Protein AF-U3B202-F1 (afdb_monomer_lite)

Sequence (187 aa):
MQSNALLENLKEETKQPVNWIASVVTILNFIVSLGVSVKYDSIPTGGIPVGSVAVGFIVACLLEALLATAFGYLIVYSSSKGKGLPYLLAIVIMLISAWTSLFNAQWLVLGQAPATTGDAFALFVLAALFAGFACYLIGDHVEKFQLKLSSVNDFIKSLNSGGGLYFWQVLSFGVMFGLIIGQLNIA

Radius of gyration: 17.39 Å; chains: 1; bounding box: 51×28×54 Å

Foldseek 3Di:
DLVVVLVVLLVVCVVDVLLVVLQVLLVVLLVVLVVQCVVVVAQFFFADCDVDLVSLVVVLVVNLLSLLQNLLSQLLVLPLVDDDPSNVVSLVSLLSSLSSSLSSCARRNVRGQDQAPVSLVSSVVSLVVSLVSSLVSNVVNCVSSVPPQDDDDDPVVCCGDSNVSSVSNNVSNVVSSCVSVVRYPHD

pLDDT: mean 76.93, std 15.02, range [35.56, 95.38]

Structure (mmCIF, N/CA/C/O backbone):
data_AF-U3B202-F1
#
_entry.id   AF-U3B202-F1
#
loop_
_atom_site.group_PDB
_atom_site.id
_atom_site.type_symbol
_atom_site.label_atom_id
_atom_site.label_alt_id
_atom_site.label_comp_id
_atom_site.label_asym_id
_atom_site.label_entity_id
_atom_site.label_seq_id
_atom_site.pdbx_PDB_ins_code
_atom_site.Cartn_x
_atom_site.Cartn_y
_atom_site.Cartn_z
_atom_site.occupancy
_atom_site.B_iso_or_equiv
_atom_site.auth_seq_id
_atom_site.auth_comp_id
_atom_site.auth_asym_id
_atom_site.auth_atom_id
_atom_site.pdbx_PDB_model_num
ATOM 1 N N . MET A 1 1 ? -20.498 2.096 26.707 1.00 44.78 1 MET A N 1
ATOM 2 C CA . MET A 1 1 ? -19.674 0.892 26.969 1.00 44.78 1 MET A CA 1
ATOM 3 C C . MET A 1 1 ? -18.782 0.518 25.787 1.00 44.78 1 MET A C 1
ATOM 5 O O . MET A 1 1 ? -17.580 0.630 25.956 1.00 44.78 1 MET A O 1
ATOM 9 N N . GLN A 1 2 ? -19.310 0.167 24.604 1.00 50.78 2 GLN A N 1
ATOM 10 C CA . GLN A 1 2 ? -18.519 -0.373 23.471 1.00 50.78 2 GLN A CA 1
ATOM 11 C C . GLN A 1 2 ? -17.263 0.443 23.061 1.00 50.78 2 GLN A C 1
ATOM 13 O O . GLN A 1 2 ? -16.266 -0.146 22.660 1.00 50.78 2 GLN A O 1
ATOM 18 N N . SER A 1 3 ? -17.270 1.773 23.232 1.00 56.47 3 SER A N 1
ATOM 19 C CA . SER A 1 3 ? -16.107 2.647 22.968 1.00 56.47 3 SER A CA 1
ATOM 20 C C . SER A 1 3 ? -14.860 2.323 23.814 1.00 56.47 3 SER A C 1
ATOM 22 O O . SER A 1 3 ? -13.741 2.445 23.322 1.00 56.47 3 SER A O 1
ATOM 24 N N . ASN A 1 4 ? -15.027 1.890 25.071 1.00 60.91 4 ASN A N 1
ATOM 25 C CA . ASN A 1 4 ? -13.890 1.651 25.968 1.00 60.91 4 ASN A CA 1
ATOM 26 C C . ASN A 1 4 ? -13.136 0.376 25.576 1.00 60.91 4 ASN A C 1
ATOM 28 O O . ASN A 1 4 ? -11.932 0.446 25.366 1.00 60.91 4 ASN A O 1
ATOM 32 N N . ALA A 1 5 ? -13.858 -0.728 25.357 1.00 63.62 5 ALA A N 1
ATOM 33 C CA . ALA A 1 5 ? -13.273 -1.990 24.901 1.00 63.62 5 ALA A CA 1
ATOM 34 C C . ALA A 1 5 ? -12.541 -1.833 23.554 1.00 63.62 5 ALA A C 1
ATOM 36 O O . ALA A 1 5 ? -11.453 -2.369 23.373 1.00 63.62 5 ALA A O 1
ATOM 37 N N . LEU A 1 6 ? -13.085 -1.025 22.632 1.00 61.81 6 LEU A N 1
ATOM 38 C CA . LEU A 1 6 ? -12.384 -0.671 21.396 1.00 61.81 6 LEU A CA 1
ATOM 39 C C . LEU A 1 6 ? -11.051 0.042 21.700 1.00 61.81 6 LEU A C 1
ATOM 41 O O . LEU A 1 6 ? -10.008 -0.367 21.200 1.00 61.81 6 LEU A O 1
ATOM 45 N N . LEU A 1 7 ? -11.067 1.086 22.537 1.00 63.62 7 LEU A N 1
ATOM 46 C CA . LEU A 1 7 ? -9.866 1.839 22.927 1.00 63.62 7 LEU A CA 1
ATOM 47 C C . LEU A 1 7 ? -8.851 1.012 23.733 1.00 63.62 7 LEU A C 1
ATOM 49 O O . LEU A 1 7 ? -7.666 1.341 23.719 1.00 63.62 7 LEU A O 1
ATOM 53 N N . GLU A 1 8 ? -9.288 -0.033 24.428 1.00 69.06 8 GLU A N 1
ATOM 54 C CA . GLU A 1 8 ? -8.429 -0.972 25.152 1.00 69.06 8 GLU A CA 1
ATOM 55 C C . GLU A 1 8 ? -7.769 -1.960 24.183 1.00 69.06 8 GLU A C 1
ATOM 57 O O . GLU A 1 8 ? -6.540 -2.001 24.141 1.00 69.06 8 GLU A O 1
ATOM 62 N N . ASN A 1 9 ? -8.531 -2.618 23.302 1.00 69.00 9 ASN A N 1
ATOM 63 C CA . ASN A 1 9 ? -7.985 -3.489 22.251 1.00 69.00 9 ASN A CA 1
ATOM 64 C C . ASN A 1 9 ? -6.973 -2.745 21.359 1.00 69.00 9 ASN A C 1
ATOM 66 O O . ASN A 1 9 ? -5.885 -3.249 21.092 1.00 69.00 9 ASN A O 1
ATOM 70 N N . LEU A 1 10 ? -7.294 -1.512 20.947 1.00 65.62 10 LEU A N 1
ATOM 71 C CA . LEU A 1 10 ? -6.390 -0.641 20.183 1.00 65.62 10 LEU A CA 1
ATOM 72 C C . LEU A 1 10 ? -5.078 -0.370 20.945 1.00 65.62 10 LEU A C 1
ATOM 74 O O . LEU A 1 10 ? -3.993 -0.483 20.376 1.00 65.62 10 LEU A O 1
ATOM 78 N N . LYS A 1 11 ? -5.153 -0.070 22.251 1.00 67.56 11 LYS A N 1
ATOM 79 C CA . LYS A 1 11 ? -3.958 0.110 23.094 1.00 67.56 11 LYS A CA 1
ATOM 80 C C . LYS A 1 11 ? -3.120 -1.161 23.189 1.00 67.56 11 LYS A C 1
ATOM 82 O O . LYS A 1 11 ? -1.902 -1.048 23.273 1.00 67.56 11 LYS A O 1
ATOM 87 N N . GLU A 1 12 ? -3.727 -2.342 23.204 1.00 72.81 12 GLU A N 1
ATOM 88 C CA . GLU A 1 12 ? -2.997 -3.611 23.315 1.00 72.81 12 GLU A CA 1
ATOM 89 C C . GLU A 1 12 ? -2.317 -3.997 21.997 1.00 72.81 12 GLU A C 1
ATOM 91 O O . GLU A 1 12 ? -1.147 -4.377 22.005 1.00 72.81 12 GLU A O 1
ATOM 96 N N . GLU A 1 13 ? -2.974 -3.776 20.858 1.00 67.69 13 GLU A N 1
ATOM 97 C CA . GLU A 1 13 ? -2.354 -3.905 19.534 1.00 67.69 13 GLU A CA 1
ATOM 98 C C . GLU A 1 13 ? -1.150 -2.962 19.379 1.00 67.69 13 GLU A C 1
ATOM 100 O O . GLU A 1 13 ? -0.095 -3.392 18.913 1.00 67.69 13 GLU A O 1
ATOM 105 N N . THR A 1 14 ? -1.231 -1.718 19.870 1.00 66.94 14 THR A N 1
ATOM 106 C CA . THR A 1 14 ? -0.075 -0.793 19.892 1.00 66.94 14 THR A CA 1
ATOM 107 C C . THR A 1 14 ? 1.029 -1.156 20.896 1.00 66.94 14 THR A C 1
ATOM 109 O O . THR A 1 14 ? 2.023 -0.439 20.977 1.00 66.94 14 THR A O 1
ATOM 112 N N . LYS A 1 15 ? 0.917 -2.251 21.661 1.00 72.75 15 LYS A N 1
ATOM 113 C CA . LYS A 1 15 ? 2.033 -2.795 22.467 1.00 72.75 15 LYS A CA 1
ATOM 114 C C . LYS A 1 15 ? 2.798 -3.906 21.741 1.00 72.75 15 LYS A C 1
ATOM 116 O O . LYS A 1 15 ? 3.885 -4.268 22.183 1.00 72.75 15 LYS A O 1
ATOM 121 N N . GLN A 1 16 ? 2.259 -4.471 20.659 1.00 76.75 16 GLN A N 1
ATOM 122 C CA . GLN A 1 16 ? 2.879 -5.612 19.982 1.00 76.75 16 GLN A CA 1
ATOM 123 C C . GLN A 1 16 ? 4.121 -5.163 19.186 1.00 76.75 16 GLN A C 1
ATOM 125 O O . GLN A 1 16 ? 4.012 -4.248 18.365 1.00 76.75 16 GLN A O 1
ATOM 130 N N . PRO A 1 17 ? 5.300 -5.800 19.363 1.00 79.94 17 PRO A N 1
ATOM 131 C CA . PRO A 1 17 ? 6.527 -5.387 18.675 1.00 79.94 17 PRO A CA 1
ATOM 132 C C . PRO A 1 17 ? 6.419 -5.403 17.145 1.00 79.94 17 PRO A C 1
ATOM 134 O O . PRO A 1 17 ? 6.978 -4.533 16.483 1.00 79.94 17 PRO A O 1
ATOM 137 N N . VAL A 1 18 ? 5.659 -6.350 16.581 1.00 78.12 18 VAL A N 1
ATOM 138 C CA . VAL A 1 18 ? 5.427 -6.438 15.130 1.00 78.12 18 VAL A CA 1
ATOM 139 C C . VAL A 1 18 ? 4.675 -5.216 14.591 1.00 78.12 18 VAL A C 1
ATOM 141 O O . VAL A 1 18 ? 5.068 -4.675 13.561 1.00 78.12 18 VAL A O 1
ATOM 144 N N . ASN A 1 19 ? 3.682 -4.705 15.326 1.00 78.94 19 ASN A N 1
ATOM 145 C CA . ASN A 1 19 ? 2.909 -3.525 14.931 1.00 78.94 19 ASN A CA 1
ATOM 146 C C . ASN A 1 19 ? 3.756 -2.241 15.010 1.00 78.94 19 ASN A C 1
ATOM 148 O O . ASN A 1 19 ? 3.622 -1.360 14.157 1.00 78.94 19 ASN A O 1
ATOM 152 N N . TRP A 1 20 ? 4.688 -2.154 15.968 1.00 79.25 20 TRP A N 1
ATOM 153 C CA . TRP A 1 20 ? 5.699 -1.087 16.008 1.00 79.25 20 TRP A CA 1
ATOM 154 C C . TRP A 1 20 ? 6.641 -1.134 14.805 1.00 79.25 20 TRP A C 1
ATOM 156 O O . TRP A 1 20 ? 6.834 -0.114 14.146 1.00 79.25 20 TRP A O 1
ATOM 166 N N . ILE A 1 21 ? 7.194 -2.308 14.487 1.00 84.25 21 ILE A N 1
ATOM 167 C CA . ILE A 1 21 ? 8.086 -2.494 13.333 1.00 84.25 21 ILE A CA 1
ATOM 168 C C . ILE A 1 21 ? 7.347 -2.154 12.031 1.00 84.25 21 ILE A C 1
ATOM 170 O O . ILE A 1 21 ? 7.859 -1.370 11.235 1.00 84.25 21 ILE A O 1
ATOM 174 N N . ALA A 1 22 ? 6.123 -2.657 11.846 1.00 84.00 22 ALA A N 1
ATOM 175 C CA . ALA A 1 22 ? 5.284 -2.347 10.691 1.00 84.00 22 ALA A CA 1
ATOM 176 C C . ALA A 1 22 ? 5.008 -0.843 10.555 1.00 84.00 22 ALA A C 1
ATOM 178 O O . ALA A 1 22 ? 5.137 -0.298 9.460 1.00 84.00 22 ALA A O 1
ATOM 179 N N . SER A 1 23 ? 4.706 -0.157 11.662 1.00 82.69 23 SER A N 1
ATOM 180 C CA . SER A 1 23 ? 4.469 1.292 11.675 1.00 82.69 23 SER A CA 1
ATOM 181 C C . SER A 1 23 ? 5.725 2.089 11.311 1.00 82.69 23 SER A C 1
ATOM 183 O O . SER A 1 23 ? 5.663 2.978 10.465 1.00 82.69 23 SER A O 1
ATOM 185 N N . VAL A 1 24 ? 6.880 1.760 11.900 1.00 86.06 24 VAL A N 1
ATOM 186 C CA . VAL A 1 24 ? 8.155 2.450 11.627 1.00 86.06 24 VAL A CA 1
ATOM 187 C C . VAL A 1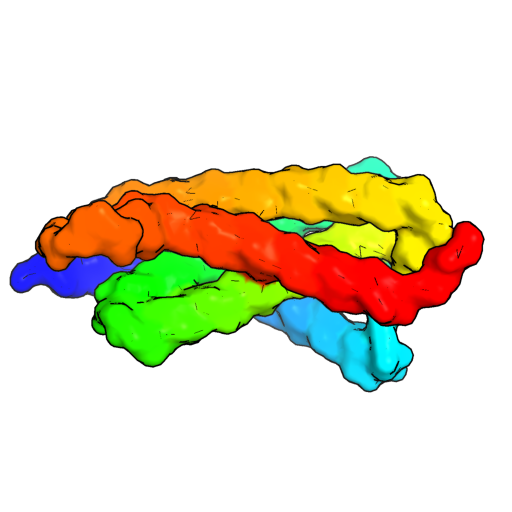 24 ? 8.606 2.226 10.183 1.00 86.06 24 VAL A C 1
ATOM 189 O O . VAL A 1 24 ? 8.943 3.190 9.498 1.00 86.06 24 VAL A O 1
ATOM 192 N N . VAL A 1 25 ? 8.559 0.985 9.687 1.00 87.94 25 VAL A N 1
ATOM 193 C CA . VAL A 1 25 ? 8.916 0.663 8.294 1.00 87.94 25 VAL A CA 1
ATOM 194 C C . VAL A 1 25 ? 7.953 1.332 7.309 1.00 87.94 25 VAL A C 1
ATOM 196 O O . VAL A 1 25 ? 8.407 1.889 6.314 1.00 87.94 25 VAL A O 1
ATOM 199 N N . THR A 1 26 ? 6.651 1.366 7.608 1.00 86.62 26 THR A N 1
ATOM 200 C CA . THR A 1 26 ? 5.640 2.080 6.805 1.00 86.62 26 THR A CA 1
ATOM 201 C C . THR A 1 26 ? 5.927 3.575 6.712 1.00 86.62 26 THR A C 1
ATOM 203 O O . THR A 1 26 ? 5.941 4.126 5.613 1.00 86.62 26 THR A O 1
ATOM 206 N N . ILE A 1 27 ? 6.200 4.236 7.842 1.00 86.62 27 ILE A N 1
ATOM 207 C CA . ILE A 1 27 ? 6.496 5.676 7.879 1.00 86.62 27 ILE A CA 1
ATOM 208 C C . ILE A 1 27 ? 7.778 5.984 7.096 1.00 86.62 27 ILE A C 1
ATOM 210 O O . ILE A 1 27 ? 7.789 6.913 6.290 1.00 86.62 27 ILE A O 1
ATOM 214 N N . LEU A 1 28 ? 8.838 5.192 7.281 1.00 86.75 28 LEU A N 1
ATOM 215 C CA . LEU A 1 28 ? 10.090 5.359 6.538 1.00 86.75 28 LEU A CA 1
ATOM 216 C C . LEU A 1 28 ? 9.897 5.132 5.032 1.00 86.75 28 LEU A C 1
ATOM 218 O O . LEU A 1 28 ? 10.386 5.934 4.239 1.00 86.75 28 LEU A O 1
ATOM 222 N N . ASN A 1 29 ? 9.150 4.099 4.631 1.00 87.44 29 ASN A N 1
ATOM 223 C CA . ASN A 1 29 ? 8.863 3.825 3.223 1.00 87.44 29 ASN A CA 1
ATOM 224 C C . ASN A 1 29 ? 8.041 4.958 2.584 1.00 87.44 29 ASN A C 1
ATOM 226 O O . ASN A 1 29 ? 8.400 5.469 1.526 1.00 87.44 29 ASN A O 1
ATOM 230 N N . PHE A 1 30 ? 7.001 5.445 3.267 1.00 85.50 30 PHE A N 1
ATOM 231 C CA . PHE A 1 30 ? 6.214 6.579 2.784 1.00 85.50 30 PHE A CA 1
ATOM 232 C C . PHE A 1 30 ? 7.067 7.850 2.621 1.00 85.50 30 PHE A C 1
ATOM 234 O O . PHE A 1 30 ? 7.002 8.488 1.569 1.00 85.50 30 PHE A O 1
ATOM 241 N N . ILE A 1 31 ? 7.929 8.175 3.594 1.00 86.62 31 ILE A N 1
ATOM 242 C CA . ILE A 1 31 ? 8.868 9.310 3.508 1.00 86.62 31 ILE A CA 1
ATOM 243 C C . ILE A 1 31 ? 9.830 9.153 2.323 1.00 86.62 31 ILE A C 1
ATOM 245 O O . ILE A 1 31 ? 10.069 10.127 1.609 1.00 86.62 31 ILE A O 1
ATOM 249 N N . VAL A 1 32 ? 10.351 7.946 2.073 1.00 84.62 32 VAL A N 1
ATOM 250 C CA . VAL A 1 32 ? 11.187 7.664 0.894 1.00 84.62 32 VAL A CA 1
ATOM 251 C C . VAL A 1 32 ? 10.387 7.853 -0.396 1.00 84.62 32 VAL A C 1
ATOM 253 O O . VAL A 1 32 ? 10.866 8.545 -1.291 1.00 84.62 32 VAL A O 1
ATOM 256 N N . SER A 1 33 ? 9.160 7.329 -0.478 1.00 83.31 33 SER A N 1
ATOM 257 C CA . SER A 1 33 ? 8.317 7.473 -1.669 1.00 83.31 33 SER A CA 1
ATOM 258 C C . SER A 1 33 ? 8.041 8.942 -2.007 1.00 83.31 33 SER A C 1
ATOM 260 O O . SER A 1 33 ? 8.257 9.351 -3.145 1.00 83.31 33 SER A O 1
ATOM 262 N N . LEU A 1 34 ? 7.683 9.769 -1.014 1.00 81.94 34 LEU A N 1
ATOM 263 C CA . LEU A 1 34 ? 7.498 11.213 -1.187 1.00 81.94 34 LEU A CA 1
ATOM 264 C C . LEU A 1 34 ? 8.804 11.925 -1.555 1.00 81.94 34 LEU A C 1
ATOM 266 O O . LEU A 1 34 ? 8.815 12.765 -2.453 1.00 81.94 34 LEU A O 1
ATOM 270 N N . GLY A 1 35 ? 9.902 11.606 -0.866 1.00 77.94 35 GLY A N 1
ATOM 271 C CA . GLY A 1 35 ? 11.204 12.233 -1.088 1.00 77.94 35 GLY A CA 1
ATOM 272 C C . GLY A 1 35 ? 11.754 11.972 -2.490 1.00 77.94 35 GLY A C 1
ATOM 273 O O . GLY A 1 35 ? 12.392 12.848 -3.069 1.00 77.94 35 GLY A O 1
ATOM 274 N N . VAL A 1 36 ? 11.465 10.801 -3.066 1.00 73.88 36 VAL A N 1
ATOM 275 C CA . VAL A 1 36 ? 11.757 10.505 -4.472 1.00 73.88 36 VAL A CA 1
ATOM 276 C C . VAL A 1 36 ? 10.815 11.295 -5.389 1.00 73.88 36 VAL A C 1
ATOM 278 O O . VAL A 1 36 ? 11.321 12.008 -6.253 1.00 73.88 36 VAL A O 1
ATOM 281 N N . SER A 1 37 ? 9.492 11.274 -5.178 1.00 69.94 37 SER A N 1
ATOM 282 C CA . SER A 1 37 ? 8.536 12.035 -6.010 1.00 69.94 37 SER A CA 1
ATOM 283 C C . SER A 1 37 ? 8.882 13.525 -6.112 1.00 69.94 37 SER A C 1
ATOM 285 O O . SER A 1 37 ? 8.945 14.077 -7.206 1.00 69.94 37 SER A O 1
ATOM 287 N N . VAL A 1 38 ? 9.168 14.169 -4.975 1.00 70.81 38 VAL A N 1
ATOM 288 C CA . VAL A 1 38 ? 9.520 15.599 -4.902 1.00 70.81 38 VAL A CA 1
ATOM 289 C C . VAL A 1 38 ? 10.879 15.892 -5.548 1.00 70.81 38 VAL A C 1
ATOM 291 O O . VAL A 1 38 ? 11.090 16.982 -6.067 1.00 70.81 38 VAL A O 1
ATOM 294 N N . LYS A 1 39 ? 11.814 14.934 -5.545 1.00 66.38 39 LYS A N 1
ATOM 295 C CA . LYS A 1 39 ? 13.148 15.109 -6.140 1.00 66.38 39 LYS A CA 1
ATOM 296 C C . LYS A 1 39 ? 13.140 15.022 -7.670 1.00 66.38 39 LYS A C 1
ATOM 298 O O . LYS A 1 39 ? 13.978 15.658 -8.305 1.00 66.38 39 LYS A O 1
ATOM 303 N N . TYR A 1 40 ? 12.259 14.206 -8.248 1.00 62.47 40 TYR A N 1
ATOM 304 C CA . TYR A 1 40 ? 12.205 13.966 -9.696 1.00 62.47 40 TYR A CA 1
ATOM 305 C C . TYR A 1 40 ? 11.075 14.727 -10.406 1.00 62.47 40 TYR A C 1
ATOM 307 O O . TYR A 1 40 ? 10.973 14.628 -11.627 1.00 62.47 40 TYR A O 1
ATOM 315 N N . ASP A 1 41 ? 10.246 15.475 -9.664 1.00 58.59 41 ASP A N 1
ATOM 316 C CA . ASP A 1 41 ? 9.081 16.243 -10.157 1.00 58.59 41 ASP A CA 1
ATOM 317 C C . ASP A 1 41 ? 8.081 15.384 -10.973 1.00 58.59 41 ASP A C 1
ATOM 319 O O . ASP A 1 41 ? 7.292 15.867 -11.784 1.00 58.59 41 ASP A O 1
ATOM 323 N N . SER A 1 42 ? 8.175 14.061 -10.796 1.00 56.34 42 SER A N 1
ATOM 324 C CA . SER A 1 42 ? 7.574 13.016 -11.625 1.00 56.34 42 SER A CA 1
ATOM 325 C C . SER A 1 42 ? 7.759 11.634 -10.971 1.00 56.34 42 SER A C 1
ATOM 327 O O . SER A 1 42 ? 8.325 11.502 -9.881 1.00 56.34 42 SER A O 1
ATOM 329 N N . ILE A 1 43 ? 7.262 10.589 -11.636 1.00 62.56 43 ILE A N 1
ATOM 330 C CA . ILE A 1 43 ? 7.364 9.181 -11.219 1.00 62.56 43 ILE A CA 1
ATOM 331 C C . ILE A 1 43 ? 8.844 8.746 -11.123 1.00 62.56 43 ILE A C 1
ATOM 333 O O . ILE A 1 43 ? 9.641 9.137 -11.976 1.00 62.56 43 ILE A O 1
ATOM 337 N N . PRO A 1 44 ? 9.234 7.895 -10.148 1.00 57.19 44 PRO A N 1
ATOM 338 C CA . PRO A 1 44 ? 10.604 7.390 -10.029 1.00 57.19 44 PRO A CA 1
ATOM 339 C C . PRO A 1 44 ? 11.109 6.720 -11.317 1.00 57.19 44 PRO A C 1
ATOM 341 O O . PRO A 1 44 ? 10.679 5.626 -11.674 1.00 57.19 44 PRO A O 1
ATOM 344 N N . THR A 1 45 ? 12.058 7.357 -12.003 1.00 60.47 45 THR A N 1
ATOM 345 C CA . THR A 1 45 ? 12.573 6.887 -13.303 1.00 60.47 45 THR A CA 1
ATOM 346 C C . THR A 1 45 ? 13.584 5.744 -13.203 1.00 60.47 45 THR A C 1
ATOM 348 O O . THR A 1 45 ? 13.818 5.059 -14.194 1.00 60.47 45 THR A O 1
ATOM 351 N N . GLY A 1 46 ? 14.155 5.500 -12.019 1.00 56.72 46 GLY A N 1
ATOM 352 C CA . GLY A 1 46 ? 15.067 4.388 -11.752 1.00 56.72 46 GLY A CA 1
ATOM 353 C C . GLY A 1 46 ? 14.763 3.718 -10.415 1.00 56.72 46 GLY A C 1
ATOM 354 O O . GLY A 1 46 ? 14.527 4.395 -9.410 1.00 56.72 46 GLY A O 1
ATOM 355 N N . GLY A 1 47 ? 14.749 2.388 -10.422 1.00 62.34 47 GLY A N 1
ATOM 356 C CA . GLY A 1 47 ? 14.511 1.549 -9.254 1.00 62.34 47 GLY A CA 1
ATOM 357 C C . GLY A 1 47 ? 15.740 1.342 -8.375 1.00 62.34 47 GLY A C 1
ATOM 358 O O . GLY A 1 47 ? 16.831 1.866 -8.614 1.00 62.34 47 GLY A O 1
ATOM 359 N N . ILE A 1 48 ? 15.543 0.555 -7.324 1.00 64.31 48 ILE A N 1
ATOM 360 C CA . ILE A 1 48 ? 16.543 0.282 -6.287 1.00 64.31 48 ILE A CA 1
ATOM 361 C C . ILE A 1 48 ? 17.298 -0.999 -6.692 1.00 64.31 48 ILE A C 1
ATOM 363 O O . ILE A 1 48 ? 16.649 -1.965 -7.091 1.00 64.31 48 ILE A O 1
ATOM 367 N N . PRO A 1 49 ? 18.649 -1.056 -6.607 1.00 60.78 49 PRO A N 1
ATOM 368 C CA . PRO A 1 49 ? 19.443 -2.213 -7.034 1.00 60.78 49 PRO A CA 1
ATOM 369 C C . PRO A 1 49 ? 19.309 -3.411 -6.075 1.00 60.78 49 PRO A C 1
ATOM 371 O O . PRO A 1 49 ? 20.237 -3.784 -5.356 1.00 60.78 49 PRO A O 1
ATOM 374 N N . VAL A 1 50 ? 18.139 -4.046 -6.085 1.00 59.91 50 VAL A N 1
ATOM 375 C CA . VAL A 1 50 ? 17.922 -5.399 -5.566 1.00 59.91 50 VAL A CA 1
ATOM 376 C C . VAL A 1 50 ? 18.574 -6.407 -6.514 1.00 59.91 50 VAL A C 1
ATOM 378 O O . VAL A 1 50 ? 18.306 -6.416 -7.711 1.00 59.91 50 VAL A O 1
ATOM 381 N N . GLY A 1 51 ? 19.440 -7.276 -5.981 1.00 63.78 51 GLY A N 1
ATOM 382 C CA . GLY A 1 51 ? 20.308 -8.153 -6.786 1.00 63.78 51 GLY A CA 1
ATOM 383 C C . GLY A 1 51 ? 19.595 -9.185 -7.677 1.00 63.78 51 GLY A C 1
ATOM 384 O O . GLY A 1 51 ? 20.248 -9.852 -8.473 1.00 63.78 51 GLY A O 1
ATOM 385 N N . SER A 1 52 ? 18.273 -9.334 -7.558 1.00 79.56 52 SER A N 1
ATOM 386 C CA . SER A 1 52 ? 17.420 -9.959 -8.573 1.00 79.56 52 SER A CA 1
ATOM 387 C C . SER A 1 52 ? 15.967 -9.495 -8.428 1.00 79.56 52 SER A C 1
ATOM 389 O O . SER A 1 52 ? 15.530 -9.136 -7.332 1.00 79.56 52 SER A O 1
ATOM 391 N N . VAL A 1 53 ? 15.190 -9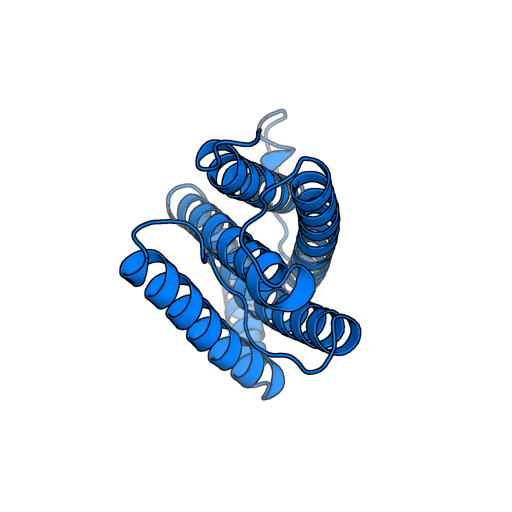.585 -9.514 1.00 78.81 53 VAL A N 1
ATOM 392 C CA . VAL A 1 53 ? 13.741 -9.290 -9.524 1.00 78.81 53 VAL A CA 1
ATOM 393 C C . VAL A 1 53 ? 12.976 -10.158 -8.514 1.00 78.81 53 VAL A C 1
ATOM 395 O O . VAL A 1 53 ? 12.044 -9.683 -7.875 1.00 78.81 53 VAL A O 1
ATOM 398 N N . ALA A 1 54 ? 13.399 -11.410 -8.300 1.00 83.69 54 ALA A N 1
ATOM 399 C CA . ALA A 1 54 ? 12.786 -12.297 -7.310 1.00 83.69 54 ALA A CA 1
ATOM 400 C C . ALA A 1 54 ? 12.980 -11.789 -5.868 1.00 83.69 54 ALA A C 1
ATOM 402 O O . ALA A 1 54 ? 12.038 -11.801 -5.078 1.00 83.69 54 ALA A O 1
ATOM 403 N N . VAL A 1 55 ? 14.175 -11.283 -5.533 1.00 84.19 55 VAL A N 1
ATOM 404 C CA . VAL A 1 55 ? 14.427 -10.620 -4.241 1.00 84.19 55 VAL A CA 1
ATOM 405 C C . VAL A 1 55 ? 13.618 -9.327 -4.138 1.00 84.19 55 VAL A C 1
ATOM 407 O O . VAL A 1 55 ? 13.005 -9.081 -3.102 1.00 84.19 55 VAL A O 1
ATOM 410 N N . GLY A 1 56 ? 13.545 -8.544 -5.217 1.00 84.62 56 GLY A N 1
ATOM 411 C CA . GLY A 1 56 ? 12.702 -7.350 -5.307 1.00 84.62 56 GLY A CA 1
ATOM 412 C C . GLY A 1 56 ? 11.230 -7.621 -5.002 1.00 84.62 56 GLY A C 1
ATOM 413 O O . GLY A 1 56 ? 10.645 -6.951 -4.155 1.00 84.62 56 GLY A O 1
ATOM 414 N N . PHE A 1 57 ? 10.652 -8.656 -5.613 1.00 85.38 57 PHE A N 1
ATOM 415 C CA . PHE A 1 57 ? 9.272 -9.080 -5.373 1.00 85.38 57 PHE A CA 1
ATOM 416 C C . PHE A 1 57 ? 9.038 -9.552 -3.930 1.00 85.38 57 PHE A C 1
ATOM 418 O O . PHE A 1 57 ? 8.060 -9.144 -3.311 1.00 85.38 57 PHE A O 1
ATOM 425 N N . ILE A 1 58 ? 9.955 -10.338 -3.351 1.00 87.50 58 ILE A N 1
ATOM 426 C CA . ILE A 1 58 ? 9.863 -10.771 -1.943 1.00 87.50 58 ILE A CA 1
ATOM 427 C C . ILE A 1 58 ? 9.894 -9.563 -0.992 1.00 87.50 58 ILE A C 1
ATOM 429 O O . ILE A 1 58 ? 9.080 -9.487 -0.070 1.00 87.50 58 ILE A O 1
ATOM 433 N N . VAL A 1 59 ? 10.791 -8.599 -1.225 1.00 87.25 59 VAL A N 1
ATOM 434 C CA . VAL A 1 59 ? 10.872 -7.364 -0.426 1.00 87.25 59 VAL A CA 1
ATOM 435 C C . VAL A 1 59 ? 9.623 -6.500 -0.622 1.00 87.25 59 VAL A C 1
ATOM 437 O O . VAL A 1 59 ? 9.101 -5.976 0.359 1.00 87.25 59 VAL A O 1
ATOM 440 N N . ALA A 1 60 ? 9.091 -6.398 -1.842 1.00 88.25 60 ALA A N 1
ATOM 441 C CA . ALA A 1 60 ? 7.858 -5.665 -2.119 1.00 88.25 60 ALA A CA 1
ATOM 442 C C . ALA A 1 60 ? 6.646 -6.287 -1.403 1.00 88.25 60 ALA A C 1
ATOM 444 O O . ALA A 1 60 ? 5.896 -5.563 -0.758 1.00 88.25 60 ALA A O 1
ATOM 445 N N . CYS A 1 61 ? 6.489 -7.616 -1.420 1.00 87.31 61 CYS A N 1
ATOM 446 C CA . CYS A 1 61 ? 5.436 -8.311 -0.670 1.00 87.31 61 CYS A CA 1
ATOM 447 C C . CYS A 1 61 ? 5.584 -8.159 0.853 1.00 87.31 61 CYS A C 1
ATOM 449 O O . CYS A 1 61 ? 4.582 -8.019 1.552 1.00 87.31 61 CYS A O 1
ATOM 451 N N . LEU A 1 62 ? 6.815 -8.157 1.380 1.00 89.25 62 LEU A N 1
ATOM 452 C CA . LEU A 1 62 ? 7.068 -7.897 2.800 1.00 89.25 62 LEU A CA 1
ATOM 453 C C . LEU A 1 62 ? 6.690 -6.459 3.181 1.00 89.25 62 LEU A C 1
ATOM 455 O O . LEU A 1 62 ? 6.009 -6.249 4.183 1.00 89.25 62 LEU A O 1
ATOM 459 N N . LEU A 1 63 ? 7.097 -5.471 2.380 1.00 89.56 63 LEU A N 1
ATOM 460 C CA . LEU A 1 63 ? 6.731 -4.070 2.593 1.00 89.56 63 LEU A CA 1
ATOM 461 C C . LEU A 1 63 ? 5.220 -3.859 2.468 1.00 89.56 63 LEU A C 1
ATOM 463 O O . LEU A 1 63 ? 4.659 -3.147 3.293 1.00 89.56 63 LEU A O 1
ATOM 467 N N . GLU A 1 64 ? 4.557 -4.514 1.513 1.00 90.69 64 GLU A N 1
ATOM 468 C CA . GLU A 1 64 ? 3.101 -4.462 1.361 1.00 90.69 64 GLU A CA 1
ATOM 469 C C . GLU A 1 64 ? 2.379 -5.039 2.583 1.00 90.69 64 GLU A C 1
ATOM 471 O O . GLU A 1 64 ? 1.452 -4.415 3.088 1.00 90.69 64 GLU A O 1
ATOM 476 N N . ALA A 1 65 ? 2.827 -6.172 3.132 1.00 85.75 65 ALA A N 1
ATOM 477 C CA . ALA A 1 65 ? 2.242 -6.733 4.352 1.00 85.75 65 ALA A CA 1
ATOM 478 C C . ALA A 1 65 ? 2.381 -5.786 5.562 1.00 85.75 65 ALA A C 1
ATOM 480 O O . ALA A 1 65 ? 1.447 -5.647 6.355 1.00 85.75 65 ALA A O 1
ATOM 481 N N . LEU A 1 66 ? 3.520 -5.095 5.695 1.00 88.06 66 LEU A N 1
ATOM 482 C CA . LEU A 1 66 ? 3.743 -4.105 6.756 1.00 88.06 66 LEU A CA 1
ATOM 483 C C . LEU A 1 66 ? 2.897 -2.834 6.540 1.00 88.06 66 LEU A C 1
ATOM 485 O O . LEU A 1 66 ? 2.284 -2.353 7.494 1.00 88.06 66 LEU A O 1
ATOM 489 N N . LEU A 1 67 ? 2.802 -2.347 5.296 1.00 88.50 67 LEU A N 1
ATOM 490 C CA . LEU A 1 67 ? 1.956 -1.218 4.886 1.00 88.50 67 LEU A CA 1
ATOM 491 C C . LEU A 1 67 ? 0.478 -1.497 5.151 1.00 88.50 67 LEU A C 1
ATOM 493 O O . LEU A 1 67 ? -0.186 -0.723 5.835 1.00 88.50 67 LEU A O 1
ATOM 497 N N . ALA A 1 68 ? -0.027 -2.624 4.659 1.00 84.31 68 ALA A N 1
ATOM 498 C CA . ALA A 1 68 ? -1.408 -3.052 4.824 1.00 84.31 68 ALA A CA 1
ATOM 499 C C . ALA A 1 68 ? -1.772 -3.320 6.295 1.00 84.31 68 ALA A C 1
ATOM 501 O O . ALA A 1 68 ? -2.914 -3.093 6.684 1.00 84.31 68 ALA A O 1
ATOM 502 N N . THR A 1 69 ? -0.811 -3.720 7.136 1.00 84.25 69 THR A N 1
ATOM 503 C CA . THR A 1 69 ? -1.006 -3.808 8.594 1.00 84.25 69 THR A CA 1
ATOM 504 C C . THR A 1 69 ? -1.124 -2.412 9.216 1.00 84.25 69 THR A C 1
ATOM 506 O O . THR A 1 69 ? -2.132 -2.091 9.844 1.00 84.25 69 THR A O 1
ATOM 509 N N . ALA A 1 70 ? -0.130 -1.541 9.011 1.00 85.19 70 ALA A N 1
ATOM 510 C CA . ALA A 1 70 ? -0.085 -0.223 9.647 1.00 85.19 70 ALA A CA 1
ATOM 511 C C . ALA A 1 70 ? -1.196 0.721 9.148 1.00 85.19 70 ALA A C 1
ATOM 513 O O . ALA A 1 70 ? -1.882 1.360 9.951 1.00 85.19 70 ALA A O 1
ATOM 514 N N . PHE A 1 71 ? -1.422 0.787 7.833 1.00 86.69 71 PHE A N 1
ATOM 515 C CA . PHE A 1 71 ? -2.519 1.561 7.255 1.00 86.69 71 PHE A CA 1
ATOM 516 C C . PHE A 1 71 ? -3.875 0.882 7.440 1.00 86.69 71 PHE A C 1
ATOM 518 O O . PHE A 1 71 ? -4.842 1.601 7.665 1.00 86.69 71 PHE A O 1
ATOM 525 N N . GLY A 1 72 ? -3.974 -0.453 7.445 1.00 83.31 72 GLY A N 1
ATOM 526 C CA . GLY A 1 72 ? -5.219 -1.160 7.774 1.00 83.31 72 GLY A CA 1
ATOM 527 C C . GLY A 1 72 ? -5.720 -0.804 9.174 1.00 83.31 72 GLY A C 1
ATOM 528 O O . GLY A 1 72 ? -6.857 -0.352 9.331 1.00 83.31 72 GLY A O 1
ATOM 529 N N . TYR A 1 73 ? -4.839 -0.871 10.177 1.00 80.38 73 TYR A N 1
ATOM 530 C CA . TYR A 1 73 ? -5.111 -0.376 11.528 1.00 80.38 73 TYR A CA 1
ATOM 531 C C . TYR A 1 73 ? -5.543 1.101 11.528 1.00 80.38 73 TYR A C 1
ATOM 533 O O . TYR A 1 73 ? -6.559 1.449 12.134 1.00 80.38 73 TYR A O 1
ATOM 541 N N . LEU A 1 74 ? -4.808 1.979 10.833 1.00 82.56 74 LEU A N 1
ATOM 542 C CA . LEU A 1 74 ? -5.079 3.421 10.826 1.00 82.56 74 LEU A CA 1
ATOM 543 C C . LEU A 1 74 ? -6.413 3.769 10.135 1.00 82.56 74 LEU A C 1
ATOM 545 O O . LEU A 1 74 ? -7.168 4.586 10.655 1.00 82.56 74 LEU A O 1
ATOM 549 N N . ILE A 1 75 ? -6.743 3.104 9.024 1.00 85.12 75 ILE A N 1
ATOM 550 C CA . ILE A 1 75 ? -8.023 3.195 8.302 1.00 85.12 75 ILE A CA 1
ATOM 551 C C . ILE A 1 75 ? -9.180 2.803 9.219 1.00 85.12 75 ILE A C 1
ATOM 553 O O . ILE A 1 75 ? -10.153 3.551 9.356 1.00 85.12 75 ILE A O 1
ATOM 557 N N . VAL A 1 76 ? -9.073 1.640 9.865 1.00 79.62 76 VAL A N 1
ATOM 558 C CA . VAL A 1 76 ? -10.126 1.096 10.728 1.00 79.62 76 VAL A CA 1
ATOM 559 C C . VAL A 1 76 ? -10.303 1.970 11.974 1.00 79.62 76 VAL A C 1
ATOM 561 O O . VAL A 1 76 ? -11.437 2.297 12.330 1.00 79.62 76 VAL A O 1
ATOM 564 N N . TYR A 1 77 ? -9.210 2.460 12.566 1.00 78.62 77 TYR A N 1
ATOM 565 C CA . TYR A 1 77 ? -9.233 3.423 13.671 1.00 78.62 77 TYR A CA 1
ATOM 566 C C . TYR A 1 77 ? -9.855 4.772 13.284 1.00 78.62 77 TYR A C 1
ATOM 568 O O . TYR A 1 77 ? -10.679 5.301 14.030 1.00 78.62 77 TYR A O 1
ATOM 576 N N . SER A 1 78 ? -9.501 5.343 12.128 1.00 80.62 78 SER A N 1
ATOM 577 C CA . SER A 1 78 ? -10.097 6.592 11.637 1.00 80.62 78 SER A CA 1
ATOM 578 C C . SER A 1 78 ? -11.593 6.419 11.371 1.00 80.62 78 SER A C 1
ATOM 580 O O . SER A 1 78 ? -12.401 7.208 11.866 1.00 80.62 78 SER A O 1
ATOM 582 N N . SER A 1 79 ? -11.985 5.341 10.686 1.00 76.88 79 SER A N 1
ATOM 583 C CA . SER A 1 79 ? -13.391 5.040 10.402 1.00 76.88 79 SER A CA 1
ATOM 584 C C . SER A 1 79 ? -14.209 4.718 11.660 1.00 76.88 79 SER A C 1
ATOM 586 O O . SER A 1 79 ? -15.420 4.945 11.660 1.00 76.88 79 SER A O 1
ATOM 588 N N . SER A 1 80 ? -13.597 4.226 12.744 1.00 72.75 80 SER A N 1
ATOM 589 C CA . SER A 1 80 ? -14.310 3.943 13.999 1.00 72.75 80 SER A CA 1
ATOM 590 C C . SER A 1 80 ? -14.664 5.201 14.802 1.00 72.75 80 SER A C 1
ATOM 592 O O . SER A 1 80 ? -15.446 5.110 15.749 1.00 72.75 80 SER A O 1
ATOM 594 N N . LYS A 1 81 ? -14.106 6.376 14.468 1.00 71.44 81 LYS A N 1
ATOM 595 C CA . LYS A 1 81 ? -14.424 7.650 15.148 1.00 71.44 81 LYS A CA 1
ATOM 596 C C . LYS A 1 81 ? -15.736 8.284 14.689 1.00 71.44 81 LYS A C 1
ATOM 598 O O . LYS A 1 81 ? -16.239 9.162 15.384 1.00 71.44 81 LYS A O 1
ATOM 603 N N . GLY A 1 82 ? -16.294 7.858 13.555 1.00 64.94 82 GLY A N 1
ATOM 604 C CA . GLY A 1 82 ? -17.585 8.331 13.057 1.00 64.94 82 GLY A CA 1
ATOM 605 C C . GLY A 1 82 ? -17.594 8.666 11.566 1.00 64.94 82 GLY A C 1
ATOM 606 O O . GLY A 1 82 ? -16.649 8.390 10.831 1.00 64.94 82 GLY A O 1
ATOM 607 N N . LYS A 1 83 ? -18.701 9.264 11.119 1.00 70.12 83 LYS A N 1
ATOM 608 C CA . LYS A 1 83 ? -18.945 9.632 9.714 1.00 70.12 83 LYS A CA 1
ATOM 609 C C . LYS A 1 83 ? -18.503 11.077 9.437 1.00 70.12 83 LYS A C 1
ATOM 611 O O . LYS A 1 83 ? -18.317 11.862 10.362 1.00 70.12 83 LYS A O 1
ATOM 616 N N . GLY A 1 84 ? -18.347 11.433 8.162 1.00 77.69 84 GLY A N 1
ATOM 617 C CA . GLY A 1 84 ? -17.830 12.744 7.754 1.00 77.69 84 GLY A CA 1
ATOM 618 C C . GLY A 1 84 ? -16.301 12.778 7.780 1.00 77.69 84 GLY A C 1
ATOM 619 O O . GLY A 1 84 ? -15.664 11.889 7.218 1.00 77.69 84 GLY A O 1
ATOM 620 N N . LEU A 1 85 ? -15.708 13.784 8.432 1.00 79.06 85 LEU A N 1
ATOM 621 C CA . LEU A 1 85 ? -14.259 14.029 8.410 1.00 79.06 85 LEU A CA 1
ATOM 622 C C . LEU A 1 85 ? -13.377 12.805 8.765 1.00 79.06 85 LEU A C 1
ATOM 624 O O . LEU A 1 85 ? -12.397 12.596 8.053 1.00 79.06 85 LEU A O 1
ATOM 628 N N . PRO A 1 86 ? -13.693 11.950 9.764 1.00 78.50 86 PRO A N 1
ATOM 629 C CA . PRO A 1 86 ? -12.863 10.775 10.059 1.00 78.50 86 PRO A CA 1
ATOM 630 C C . PRO A 1 86 ? -12.882 9.709 8.952 1.00 78.50 86 PRO A C 1
ATOM 632 O O . PRO A 1 86 ? -11.889 9.018 8.740 1.00 78.50 86 PRO A O 1
ATOM 635 N N . TYR A 1 87 ? -13.988 9.606 8.211 1.00 79.88 87 TYR A N 1
ATOM 636 C CA . TYR A 1 87 ? -14.118 8.704 7.065 1.00 79.88 87 TYR A CA 1
ATOM 637 C C . TYR A 1 87 ? -13.416 9.266 5.819 1.00 79.88 87 TYR A C 1
ATOM 639 O O . TYR A 1 87 ? -12.763 8.525 5.093 1.00 79.88 87 TYR A O 1
ATOM 647 N N . LEU A 1 88 ? -13.462 10.589 5.611 1.00 83.50 88 LEU A N 1
ATOM 648 C CA . LEU A 1 88 ? -12.649 11.255 4.584 1.00 83.50 88 LEU A CA 1
ATOM 649 C C . LEU A 1 88 ? -11.147 11.092 4.863 1.00 83.50 88 LEU A C 1
ATOM 651 O O . LEU A 1 88 ? -10.385 10.812 3.942 1.00 83.50 88 LEU A O 1
ATOM 655 N N . LEU A 1 89 ? -10.725 11.187 6.129 1.00 85.62 89 LEU A N 1
ATOM 656 C CA . LEU A 1 89 ? -9.346 10.904 6.534 1.00 85.62 89 LEU A CA 1
ATOM 657 C C . LEU A 1 89 ? -8.955 9.448 6.238 1.00 85.62 89 LEU A C 1
ATOM 659 O O . LEU A 1 89 ? -7.862 9.217 5.730 1.00 85.62 89 LEU A O 1
ATOM 663 N N . ALA A 1 90 ? -9.847 8.479 6.478 1.00 86.50 90 ALA A N 1
ATOM 664 C CA . ALA A 1 90 ? -9.611 7.087 6.095 1.00 86.50 90 ALA A CA 1
ATOM 665 C C . ALA A 1 90 ? -9.377 6.938 4.578 1.00 86.50 90 ALA A C 1
ATOM 667 O O . ALA A 1 90 ? -8.423 6.275 4.188 1.00 86.50 90 ALA A O 1
ATOM 668 N N . ILE A 1 91 ? -10.156 7.617 3.725 1.00 89.25 91 ILE A N 1
ATOM 669 C CA . ILE A 1 91 ? -9.948 7.614 2.261 1.00 89.25 91 ILE A CA 1
ATOM 670 C C . ILE A 1 91 ? -8.598 8.252 1.877 1.00 89.25 91 ILE A C 1
ATOM 672 O O . ILE A 1 91 ? -7.898 7.734 1.011 1.00 89.25 91 ILE A O 1
ATOM 676 N N . VAL A 1 92 ? -8.173 9.330 2.546 1.00 90.81 92 VAL A N 1
ATOM 677 C CA . VAL A 1 92 ? -6.832 9.917 2.331 1.00 90.81 92 VAL A CA 1
ATOM 678 C C . VAL A 1 92 ? -5.720 8.928 2.708 1.00 90.81 92 VAL A C 1
ATOM 680 O O . VAL A 1 92 ? -4.725 8.828 1.993 1.00 90.81 92 VAL A O 1
ATOM 683 N N . ILE A 1 93 ? -5.897 8.143 3.775 1.00 91.62 93 ILE A N 1
ATOM 684 C CA . ILE A 1 93 ? -4.954 7.080 4.160 1.00 91.62 93 ILE A CA 1
ATOM 685 C C . ILE A 1 93 ? -4.936 5.948 3.117 1.00 91.62 93 ILE A C 1
ATOM 687 O O . ILE A 1 93 ? -3.861 5.457 2.786 1.00 91.62 93 ILE A O 1
ATOM 691 N N . MET A 1 94 ? -6.084 5.568 2.545 1.00 93.19 94 MET A N 1
ATOM 692 C CA . MET A 1 94 ? -6.163 4.574 1.459 1.00 93.19 94 MET A CA 1
ATOM 693 C C . MET A 1 94 ? -5.406 5.029 0.203 1.00 93.19 94 MET A C 1
ATOM 695 O O . MET A 1 94 ? -4.668 4.246 -0.394 1.00 93.19 94 MET A O 1
ATOM 699 N N . LEU A 1 95 ? -5.522 6.310 -0.162 1.00 93.00 95 LEU A N 1
ATOM 700 C CA . LEU A 1 95 ? -4.771 6.918 -1.266 1.00 93.00 95 LEU A CA 1
ATOM 701 C C . LEU A 1 95 ? -3.257 6.919 -0.997 1.00 93.00 95 LEU A C 1
ATOM 703 O O . LEU A 1 95 ? -2.481 6.552 -1.876 1.00 93.00 95 LEU A O 1
ATOM 707 N N . ILE A 1 96 ? -2.834 7.260 0.224 1.00 92.06 96 ILE A N 1
ATOM 708 C CA . ILE A 1 96 ? -1.426 7.201 0.659 1.00 92.06 96 ILE A CA 1
ATOM 709 C C . ILE A 1 96 ? -0.887 5.759 0.650 1.00 92.06 96 ILE A C 1
ATOM 711 O O . ILE A 1 96 ? 0.235 5.521 0.195 1.00 92.06 96 ILE A O 1
ATOM 715 N N . SER A 1 97 ? -1.690 4.793 1.107 1.00 93.81 97 SER A N 1
ATOM 716 C CA . SER A 1 97 ? -1.370 3.365 1.048 1.00 93.81 97 SER A CA 1
ATOM 717 C C . SER A 1 97 ? -1.141 2.939 -0.398 1.00 93.81 97 SER A C 1
ATOM 719 O O . SER A 1 97 ? -0.043 2.507 -0.727 1.00 93.81 97 SER A O 1
ATOM 721 N N . ALA A 1 98 ? -2.133 3.144 -1.269 1.00 93.62 98 ALA A N 1
ATOM 722 C CA . ALA A 1 98 ? -2.074 2.784 -2.683 1.00 93.62 98 ALA A CA 1
ATOM 723 C C . ALA A 1 98 ? -0.882 3.423 -3.415 1.00 93.62 98 ALA A C 1
ATOM 725 O O . ALA A 1 98 ? -0.206 2.743 -4.186 1.00 93.62 98 ALA A O 1
ATOM 726 N N . TRP A 1 99 ? -0.584 4.700 -3.146 1.00 91.31 99 TRP A N 1
ATOM 727 C CA . TRP A 1 99 ? 0.609 5.365 -3.675 1.00 91.31 99 TRP A CA 1
ATOM 728 C C . TRP A 1 99 ? 1.894 4.629 -3.271 1.00 91.31 99 TRP A C 1
ATOM 730 O O . TRP A 1 99 ? 2.710 4.288 -4.125 1.00 91.31 99 TRP A O 1
ATOM 740 N N . THR A 1 100 ? 2.059 4.342 -1.977 1.00 91.62 100 THR A N 1
ATOM 741 C CA . THR A 1 100 ? 3.280 3.710 -1.449 1.00 91.62 100 THR A CA 1
ATOM 742 C C . THR A 1 100 ? 3.431 2.269 -1.960 1.00 91.62 100 THR A C 1
ATOM 744 O O . THR A 1 100 ? 4.526 1.852 -2.334 1.00 91.62 100 THR A O 1
ATOM 747 N N . SER A 1 101 ? 2.329 1.521 -2.055 1.00 93.06 101 SER A N 1
ATOM 748 C CA . SER A 1 101 ? 2.269 0.174 -2.637 1.00 93.06 101 SER A CA 1
ATOM 749 C C . SER A 1 101 ? 2.689 0.148 -4.113 1.00 93.06 101 SER A C 1
ATOM 751 O O . SER A 1 101 ? 3.494 -0.691 -4.520 1.00 93.06 101 SER A O 1
ATOM 753 N N . LEU A 1 102 ? 2.194 1.089 -4.923 1.00 91.25 102 LEU A N 1
ATOM 754 C CA . LEU A 1 102 ? 2.545 1.198 -6.344 1.00 91.25 102 LEU A CA 1
ATOM 755 C C . LEU A 1 102 ? 3.986 1.684 -6.547 1.00 91.25 102 LEU A C 1
ATOM 757 O O . LEU A 1 102 ? 4.696 1.132 -7.386 1.00 91.25 102 LEU A O 1
ATOM 761 N N . PHE A 1 103 ? 4.451 2.622 -5.718 1.00 88.38 103 PHE A N 1
ATOM 762 C CA . PHE A 1 103 ? 5.857 3.021 -5.656 1.00 88.38 103 PHE A CA 1
ATOM 763 C C . PHE A 1 103 ? 6.770 1.809 -5.400 1.00 88.38 103 PHE A C 1
ATOM 765 O O . PHE A 1 103 ? 7.742 1.619 -6.129 1.00 88.38 103 PHE A O 1
ATOM 772 N N . ASN A 1 104 ? 6.436 0.934 -4.441 1.00 88.88 104 ASN A N 1
ATOM 773 C CA . ASN A 1 104 ? 7.193 -0.303 -4.197 1.00 88.88 104 ASN A CA 1
ATOM 774 C C . ASN A 1 104 ? 7.200 -1.229 -5.423 1.00 88.88 104 ASN A C 1
ATOM 776 O O . ASN A 1 104 ? 8.253 -1.751 -5.787 1.00 88.88 104 ASN A O 1
ATOM 780 N N . ALA A 1 105 ? 6.049 -1.423 -6.078 1.00 89.12 105 ALA A N 1
ATOM 781 C CA . ALA A 1 105 ? 5.947 -2.243 -7.286 1.00 89.12 105 ALA A CA 1
ATOM 782 C C . ALA A 1 105 ? 6.876 -1.731 -8.406 1.00 89.12 105 ALA A C 1
ATOM 784 O O . ALA A 1 105 ? 7.616 -2.511 -9.010 1.00 89.12 105 ALA A O 1
ATOM 785 N N . GLN A 1 106 ? 6.902 -0.417 -8.637 1.00 85.50 106 GLN A N 1
ATOM 786 C CA . GLN A 1 106 ? 7.780 0.217 -9.625 1.00 85.50 106 GLN A CA 1
ATOM 787 C C . GLN A 1 106 ? 9.263 0.129 -9.220 1.00 85.50 106 GLN A C 1
ATOM 789 O O . GLN A 1 106 ? 10.093 -0.330 -10.003 1.00 85.50 106 GLN A O 1
ATOM 794 N N . TRP A 1 107 ? 9.604 0.518 -7.988 1.00 82.69 107 TRP A N 1
ATOM 795 C CA . TRP A 1 107 ? 10.990 0.689 -7.524 1.00 82.69 107 TRP A CA 1
ATOM 796 C C . TRP A 1 107 ? 11.715 -0.630 -7.213 1.00 82.69 107 TRP A C 1
ATOM 798 O O . TRP A 1 107 ? 12.942 -0.662 -7.280 1.00 82.69 107 TRP A O 1
ATOM 808 N N . LEU A 1 108 ? 10.986 -1.708 -6.888 1.00 84.19 108 LEU A N 1
ATOM 809 C CA . LEU A 1 108 ? 11.556 -3.016 -6.519 1.00 84.19 108 LEU A CA 1
ATOM 810 C C . LEU A 1 108 ? 11.297 -4.136 -7.532 1.00 84.19 108 LEU A C 1
ATOM 812 O O . LEU A 1 108 ? 12.110 -5.053 -7.609 1.00 84.19 108 LEU A O 1
ATOM 816 N N . VAL A 1 109 ? 10.177 -4.114 -8.268 1.00 86.06 109 VAL A N 1
ATOM 817 C CA . VAL A 1 109 ? 9.787 -5.237 -9.149 1.00 86.06 109 VAL A CA 1
ATOM 818 C C . VAL A 1 109 ? 10.006 -4.905 -10.622 1.00 86.06 109 VAL A C 1
ATOM 820 O O . VAL A 1 109 ? 10.598 -5.710 -11.334 1.00 86.06 109 VAL A O 1
ATOM 823 N N . LEU A 1 110 ? 9.577 -3.722 -11.075 1.00 83.31 110 LEU A N 1
ATOM 824 C CA . LEU A 1 110 ? 9.832 -3.262 -12.449 1.00 83.31 110 LEU A CA 1
ATOM 825 C C . LEU A 1 110 ? 11.239 -2.668 -12.615 1.00 83.31 110 LEU A C 1
ATOM 827 O O . LEU A 1 110 ? 11.823 -2.759 -13.689 1.00 83.31 110 LEU A O 1
ATOM 831 N N . GLY A 1 111 ? 11.789 -2.059 -11.561 1.00 78.88 111 GLY A N 1
ATOM 832 C CA . GLY A 1 111 ? 13.113 -1.428 -11.573 1.00 78.88 111 GLY A CA 1
ATOM 833 C C . GLY A 1 111 ? 13.175 -0.084 -12.314 1.00 78.88 111 GLY A C 1
ATOM 834 O O . GLY A 1 111 ? 14.254 0.494 -12.425 1.00 78.88 111 GLY A O 1
ATOM 835 N N . GLN A 1 112 ? 12.041 0.421 -12.807 1.00 76.44 112 GLN A N 1
ATOM 836 C CA . GLN A 1 112 ? 11.914 1.652 -13.592 1.00 76.44 112 GLN A CA 1
ATOM 837 C C . GLN A 1 112 ? 10.463 2.165 -13.582 1.00 76.44 112 GLN A C 1
ATOM 839 O O . GLN A 1 112 ? 9.536 1.438 -13.208 1.00 76.44 112 GLN A O 1
ATOM 844 N N . ALA A 1 113 ? 10.252 3.400 -14.042 1.00 79.25 113 ALA A N 1
ATOM 845 C CA . ALA A 1 113 ? 8.921 3.857 -14.435 1.00 79.25 113 ALA A CA 1
ATOM 846 C C . ALA A 1 113 ? 8.429 3.041 -15.655 1.00 79.25 113 ALA A C 1
ATOM 848 O O . ALA A 1 113 ? 9.238 2.758 -16.541 1.00 79.25 113 ALA A O 1
ATOM 849 N N . PRO A 1 114 ? 7.137 2.664 -15.740 1.00 82.12 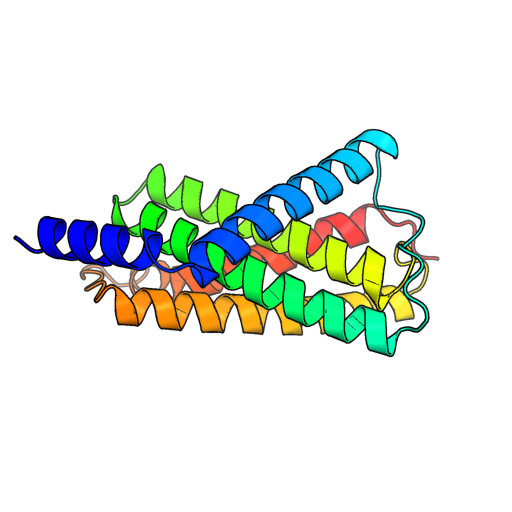114 PRO A N 1
ATOM 850 C CA . PRO A 1 114 ? 6.607 1.955 -16.903 1.00 82.12 114 PRO A CA 1
ATOM 851 C C . PRO A 1 114 ? 6.836 2.738 -18.204 1.00 82.12 114 PRO A C 1
ATOM 853 O O . PRO A 1 114 ? 6.428 3.892 -18.299 1.00 82.12 114 PRO A O 1
ATOM 856 N N . ALA A 1 115 ? 7.469 2.122 -19.203 1.00 81.31 115 ALA A N 1
ATOM 857 C CA . ALA A 1 115 ? 7.750 2.762 -20.494 1.00 81.31 115 ALA A CA 1
ATOM 858 C C . ALA A 1 115 ? 6.924 2.158 -21.641 1.00 81.31 115 ALA A C 1
ATOM 860 O O . ALA A 1 115 ? 6.657 2.824 -22.638 1.00 81.31 115 ALA A O 1
ATOM 861 N N . THR A 1 116 ? 6.499 0.903 -21.492 1.00 85.19 116 THR A N 1
ATOM 862 C CA . THR A 1 116 ? 5.747 0.136 -22.487 1.00 85.19 116 THR A CA 1
ATOM 863 C C . THR A 1 116 ? 4.387 -0.313 -21.953 1.00 85.19 116 THR A C 1
ATOM 865 O O . THR A 1 116 ? 4.162 -0.418 -20.743 1.00 85.19 116 THR A O 1
ATOM 868 N N . THR A 1 117 ? 3.490 -0.707 -22.859 1.00 85.31 117 THR A N 1
ATOM 869 C CA . THR A 1 117 ? 2.232 -1.401 -22.526 1.00 85.31 117 THR A CA 1
ATOM 870 C C . THR A 1 117 ? 2.457 -2.666 -21.683 1.00 85.31 117 THR A C 1
ATOM 872 O O . THR A 1 117 ? 1.612 -3.015 -20.860 1.00 85.31 117 THR A O 1
ATOM 875 N N . GLY A 1 118 ? 3.604 -3.340 -21.848 1.00 86.62 118 GLY A N 1
ATOM 876 C CA . GLY A 1 118 ? 3.990 -4.501 -21.042 1.00 86.62 118 GLY A CA 1
ATOM 877 C C . GLY A 1 118 ? 4.273 -4.135 -19.585 1.00 86.62 118 GLY A C 1
ATOM 878 O O . GLY A 1 118 ? 3.740 -4.778 -18.681 1.00 86.62 118 GLY A O 1
ATOM 879 N N . ASP A 1 119 ? 5.033 -3.062 -19.351 1.00 86.94 119 ASP A N 1
ATOM 880 C CA . ASP A 1 119 ? 5.311 -2.553 -18.001 1.00 86.94 119 ASP A CA 1
ATOM 881 C C . ASP A 1 119 ? 4.030 -2.046 -17.320 1.00 86.94 119 ASP A C 1
ATOM 883 O O . ASP A 1 119 ? 3.806 -2.298 -16.137 1.00 86.94 119 ASP A O 1
ATOM 887 N N . ALA A 1 120 ? 3.161 -1.360 -18.072 1.00 87.38 120 ALA A N 1
ATOM 888 C CA . ALA A 1 120 ? 1.876 -0.871 -17.578 1.00 87.38 120 ALA A CA 1
ATOM 889 C C . ALA A 1 120 ? 0.942 -2.025 -17.167 1.00 87.38 120 ALA A C 1
ATOM 891 O O . ALA A 1 120 ? 0.298 -1.958 -16.118 1.00 87.38 120 ALA A O 1
ATOM 892 N N . PHE A 1 121 ? 0.905 -3.111 -17.947 1.00 90.31 121 PHE A N 1
ATOM 893 C CA . PHE A 1 121 ? 0.162 -4.323 -17.595 1.00 90.31 121 PHE A CA 1
ATOM 894 C C . PHE A 1 121 ? 0.772 -5.049 -16.386 1.00 90.31 121 PHE A C 1
ATOM 896 O O . PHE A 1 121 ? 0.042 -5.461 -15.486 1.00 90.31 121 PHE A O 1
ATOM 903 N N . ALA A 1 122 ? 2.101 -5.158 -16.311 1.00 89.31 122 ALA A N 1
ATOM 904 C CA . ALA A 1 122 ? 2.783 -5.735 -15.154 1.00 89.31 122 ALA A CA 1
ATOM 905 C C . ALA A 1 122 ? 2.505 -4.929 -13.870 1.00 89.31 122 ALA A C 1
ATOM 907 O O . ALA A 1 122 ? 2.185 -5.516 -12.833 1.00 89.31 122 ALA A O 1
ATOM 908 N N . LEU A 1 123 ? 2.523 -3.592 -13.944 1.00 90.69 123 LEU A N 1
ATOM 909 C CA . LEU A 1 123 ? 2.130 -2.730 -12.829 1.00 90.69 123 LEU A CA 1
ATOM 910 C C . LEU A 1 123 ? 0.657 -2.921 -12.448 1.00 90.69 123 LEU A C 1
ATOM 912 O O . LEU A 1 123 ? 0.352 -2.962 -11.262 1.00 90.69 123 LEU A O 1
ATOM 916 N N . PHE A 1 124 ? -0.249 -3.077 -13.417 1.00 91.94 124 PHE A N 1
ATOM 917 C CA . PHE A 1 124 ? -1.669 -3.333 -13.150 1.00 91.94 124 PHE A CA 1
ATOM 918 C C . PHE A 1 124 ? -1.893 -4.659 -12.402 1.00 91.94 124 PHE A C 1
ATOM 920 O O . PHE A 1 124 ? -2.682 -4.715 -11.458 1.00 91.94 124 PHE A O 1
ATOM 927 N N . VAL A 1 125 ? -1.166 -5.720 -12.767 1.00 93.50 125 VAL A N 1
ATOM 928 C CA . VAL A 1 125 ? -1.226 -7.013 -12.063 1.00 93.50 125 VAL A CA 1
ATOM 929 C C . VAL A 1 125 ? -0.699 -6.886 -10.627 1.00 93.50 125 VAL A C 1
ATOM 931 O O . VAL A 1 125 ? -1.324 -7.405 -9.701 1.00 93.50 125 VAL A O 1
ATOM 934 N N . LEU A 1 126 ? 0.396 -6.148 -10.413 1.00 92.00 126 LEU A N 1
ATOM 935 C CA . LEU A 1 126 ? 0.921 -5.856 -9.071 1.00 92.00 126 LEU A CA 1
ATOM 936 C C . LEU A 1 126 ? -0.045 -4.979 -8.253 1.00 92.00 126 LEU A C 1
ATOM 938 O O . LEU A 1 126 ? -0.262 -5.248 -7.074 1.00 92.00 126 LEU A O 1
ATOM 942 N N . ALA A 1 127 ? -0.690 -3.992 -8.882 1.00 92.31 127 ALA A N 1
ATOM 943 C CA . ALA A 1 127 ? -1.717 -3.150 -8.271 1.00 92.31 127 ALA A CA 1
ATOM 944 C C . ALA A 1 127 ? -2.908 -3.978 -7.768 1.00 92.31 127 ALA A C 1
ATOM 946 O O . ALA A 1 127 ? -3.346 -3.805 -6.633 1.00 92.31 127 ALA A O 1
ATOM 947 N N . ALA A 1 128 ? -3.409 -4.907 -8.590 1.00 93.56 128 ALA A N 1
ATOM 948 C CA . ALA A 1 128 ? -4.506 -5.797 -8.221 1.00 93.56 128 ALA A CA 1
ATOM 949 C C . ALA A 1 128 ? -4.117 -6.762 -7.085 1.00 93.56 128 ALA A C 1
ATOM 951 O O . ALA A 1 128 ? -4.913 -6.986 -6.170 1.00 93.56 128 ALA A O 1
ATOM 952 N N . LEU A 1 129 ? -2.886 -7.290 -7.104 1.00 92.69 129 LEU A N 1
ATOM 953 C CA . LEU A 1 129 ? -2.348 -8.136 -6.036 1.00 92.69 129 LEU A CA 1
ATOM 954 C C . LEU A 1 129 ? -2.285 -7.377 -4.700 1.00 92.69 129 LEU A C 1
ATOM 956 O O . LEU A 1 129 ? -2.821 -7.847 -3.697 1.00 92.69 129 LEU A O 1
ATOM 960 N N . PHE A 1 130 ? -1.665 -6.196 -4.688 1.00 93.50 130 PHE A N 1
ATOM 961 C CA . PHE A 1 130 ? -1.466 -5.390 -3.479 1.00 93.50 130 PHE A CA 1
ATOM 962 C C . PHE A 1 130 ? -2.791 -4.822 -2.942 1.00 93.50 130 PHE A C 1
ATOM 964 O O . PHE A 1 130 ? -3.052 -4.908 -1.743 1.00 93.50 130 PHE A O 1
ATOM 971 N N . ALA A 1 131 ? -3.715 -4.403 -3.815 1.00 91.94 131 ALA A N 1
ATOM 972 C CA . ALA A 1 131 ? -5.087 -4.074 -3.416 1.00 91.94 131 ALA A CA 1
ATOM 973 C C . ALA A 1 131 ? -5.789 -5.250 -2.708 1.00 91.94 131 ALA A C 1
ATOM 975 O O . ALA A 1 131 ? -6.509 -5.037 -1.730 1.00 91.94 131 ALA A O 1
ATOM 976 N N . GLY A 1 132 ? -5.548 -6.487 -3.160 1.00 87.88 132 GLY A N 1
ATOM 977 C CA . GLY A 1 132 ? -6.013 -7.713 -2.508 1.00 87.88 132 GLY A CA 1
ATOM 978 C C . GLY A 1 132 ? -5.420 -7.922 -1.110 1.00 87.88 132 GLY A C 1
ATOM 979 O O . GLY A 1 132 ? -6.175 -8.152 -0.164 1.00 87.88 132 GLY A O 1
ATOM 980 N N . PHE A 1 133 ? -4.098 -7.779 -0.954 1.00 85.25 133 PHE A N 1
ATOM 981 C CA . PHE A 1 133 ? -3.414 -7.844 0.350 1.00 85.25 133 PHE A CA 1
ATOM 982 C C . PHE A 1 133 ? -3.953 -6.796 1.332 1.00 85.25 133 PHE A C 1
ATOM 984 O O . PHE A 1 133 ? -4.290 -7.125 2.473 1.00 85.25 133 PHE A O 1
ATOM 991 N N . ALA A 1 134 ? -4.099 -5.549 0.880 1.00 87.50 134 ALA A N 1
ATOM 992 C CA . ALA A 1 134 ? -4.630 -4.472 1.701 1.00 87.50 134 ALA A CA 1
ATOM 993 C C . ALA A 1 134 ? -6.098 -4.698 2.096 1.00 87.50 134 ALA A C 1
ATOM 995 O O . ALA A 1 134 ? -6.457 -4.483 3.252 1.00 87.50 134 ALA A O 1
ATOM 996 N N . CYS A 1 135 ? -6.945 -5.193 1.187 1.00 87.38 135 CYS A N 1
ATOM 997 C CA . CYS A 1 135 ? -8.325 -5.549 1.526 1.00 87.38 135 CYS A CA 1
ATOM 998 C C . CYS A 1 135 ? -8.398 -6.708 2.531 1.00 87.38 135 CYS A C 1
ATOM 1000 O O . CYS A 1 135 ? -9.195 -6.639 3.464 1.00 87.38 135 CYS A O 1
ATOM 1002 N N . TYR A 1 136 ? -7.561 -7.739 2.383 1.00 85.31 136 TYR A N 1
ATOM 1003 C CA . TYR A 1 136 ? -7.499 -8.864 3.320 1.00 85.31 136 TYR A CA 1
ATOM 10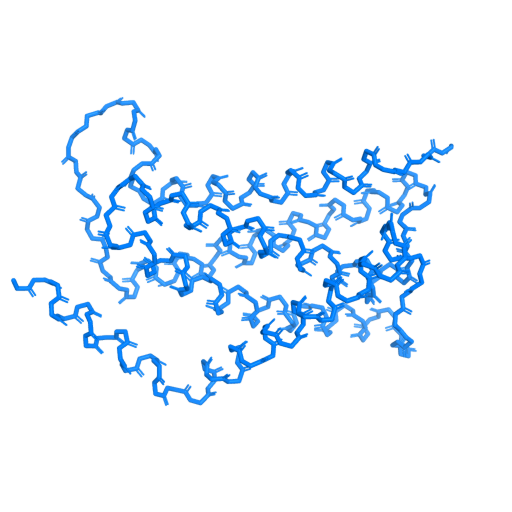04 C C . TYR A 1 136 ? -7.145 -8.399 4.743 1.00 85.31 136 TYR A C 1
ATOM 1006 O O . TYR A 1 136 ? -7.869 -8.707 5.690 1.00 85.31 136 TYR A O 1
ATOM 1014 N N . LEU A 1 137 ? -6.094 -7.585 4.894 1.00 82.75 137 LEU A N 1
ATOM 1015 C CA . LEU A 1 137 ? -5.676 -7.072 6.205 1.00 82.75 137 LEU A CA 1
ATOM 1016 C C . LEU A 1 137 ? -6.659 -6.047 6.792 1.00 82.75 137 LEU A C 1
ATOM 1018 O O . LEU A 1 137 ? -6.889 -6.075 8.000 1.00 82.75 137 LEU A O 1
ATOM 1022 N N . ILE A 1 138 ? -7.313 -5.207 5.979 1.00 81.25 138 ILE A N 1
ATOM 1023 C CA . ILE A 1 138 ? -8.438 -4.371 6.444 1.00 81.25 138 ILE A CA 1
ATOM 1024 C C . ILE A 1 138 ? -9.567 -5.251 7.010 1.00 81.25 138 ILE A C 1
ATOM 1026 O O . ILE A 1 138 ? -10.149 -4.897 8.034 1.00 81.25 138 ILE A O 1
ATOM 1030 N N . GLY A 1 139 ? -9.853 -6.399 6.387 1.00 77.44 139 GLY A N 1
ATOM 1031 C CA . GLY A 1 139 ? -10.860 -7.353 6.858 1.00 77.44 139 GLY A CA 1
ATOM 1032 C C . GLY A 1 139 ? -10.536 -7.942 8.231 1.00 77.44 139 GLY A C 1
ATOM 1033 O O . GLY A 1 139 ? -11.363 -7.835 9.138 1.00 77.44 139 GLY A O 1
ATOM 1034 N N . ASP A 1 140 ? -9.319 -8.467 8.403 1.00 80.00 140 ASP A N 1
ATOM 1035 C CA . ASP A 1 140 ? -8.812 -8.976 9.689 1.00 80.00 140 ASP A CA 1
ATOM 1036 C C . ASP A 1 140 ? -8.957 -7.926 10.806 1.00 80.00 140 ASP A C 1
ATOM 1038 O O . ASP A 1 140 ? -9.552 -8.193 11.851 1.00 80.00 140 ASP A O 1
ATOM 1042 N N . HIS A 1 141 ? -8.538 -6.681 10.550 1.00 77.62 141 HIS A N 1
ATOM 1043 C CA . HIS A 1 141 ? -8.659 -5.594 11.525 1.00 77.62 141 HIS A CA 1
ATOM 1044 C C . HIS A 1 141 ? -10.129 -5.245 11.843 1.00 77.62 141 HIS A C 1
ATOM 1046 O O . HIS A 1 141 ? -10.464 -4.996 13.004 1.00 77.62 141 HIS A O 1
ATOM 1052 N N . VAL A 1 142 ? -11.035 -5.239 10.856 1.00 74.56 142 VAL A N 1
ATOM 1053 C CA . VAL A 1 142 ? -12.474 -4.976 11.076 1.00 74.56 142 VAL A CA 1
ATOM 1054 C C . VAL A 1 142 ? -13.124 -6.056 11.949 1.00 74.56 142 VAL A C 1
ATOM 1056 O O . VAL A 1 142 ? -13.927 -5.719 12.828 1.00 74.56 142 VAL A O 1
ATOM 1059 N N . GLU A 1 143 ? -12.772 -7.327 11.743 1.00 72.31 143 GLU A N 1
ATOM 1060 C CA . GLU A 1 143 ? -13.245 -8.450 12.561 1.00 72.31 143 GLU A CA 1
ATOM 1061 C C . GLU A 1 143 ? -12.676 -8.375 13.988 1.00 72.31 143 GLU A C 1
ATOM 1063 O O . GLU A 1 143 ? -13.434 -8.365 14.965 1.00 72.31 143 GLU A O 1
ATOM 1068 N N . LYS A 1 144 ? -11.355 -8.199 14.112 1.00 66.81 144 LYS A N 1
ATOM 1069 C CA . LYS A 1 144 ? -10.603 -8.112 15.377 1.00 66.81 144 LYS A CA 1
ATOM 1070 C C . LYS A 1 144 ? -11.085 -6.982 16.296 1.00 66.81 144 LYS A C 1
ATOM 1072 O O . LYS A 1 144 ? -11.121 -7.150 17.516 1.00 66.81 144 LYS A O 1
ATOM 1077 N N . PHE A 1 145 ? -11.522 -5.848 15.738 1.00 63.91 145 PHE A N 1
ATOM 1078 C CA . PHE A 1 145 ? -12.100 -4.731 16.505 1.00 63.91 145 PHE A CA 1
ATOM 1079 C C . PHE A 1 145 ? -13.631 -4.790 16.685 1.00 63.91 145 PHE A C 1
ATOM 1081 O O . PHE A 1 145 ? -14.209 -3.858 17.248 1.00 63.91 145 PHE A O 1
ATOM 1088 N N . GLN A 1 146 ? -14.300 -5.869 16.254 1.00 58.44 146 GLN A N 1
ATOM 1089 C CA . GLN A 1 146 ? -15.749 -6.103 16.391 1.00 58.44 146 GLN A CA 1
ATOM 1090 C C . GLN A 1 146 ? -16.627 -4.892 16.018 1.00 58.44 146 GLN A C 1
ATOM 1092 O O . GLN A 1 146 ? -17.584 -4.532 16.722 1.00 58.44 146 GLN A O 1
ATOM 1097 N N . LEU A 1 147 ? -16.315 -4.242 14.895 1.00 53.25 147 LEU A N 1
ATOM 1098 C CA . LEU A 1 147 ? -17.042 -3.058 14.442 1.00 53.25 147 LEU A CA 1
ATOM 1099 C C . LEU A 1 147 ? -18.440 -3.418 13.922 1.00 53.25 147 LEU A C 1
ATOM 1101 O O . LEU A 1 147 ? -18.659 -3.620 12.728 1.00 53.25 147 LEU A O 1
ATOM 1105 N N . LYS A 1 148 ? -19.425 -3.420 14.831 1.00 46.00 148 LYS A N 1
ATOM 1106 C CA . LYS A 1 148 ? -20.861 -3.445 14.505 1.00 46.00 148 LYS A CA 1
ATOM 1107 C C . LYS A 1 148 ? -21.287 -2.141 13.820 1.00 46.00 148 LYS A C 1
ATOM 1109 O O . LYS A 1 148 ? -21.902 -1.270 14.432 1.00 46.00 148 LYS A O 1
ATOM 1114 N N . LEU A 1 149 ? -20.949 -2.022 12.541 1.00 47.22 149 LEU A N 1
ATOM 1115 C CA . LEU A 1 149 ? -21.373 -0.941 11.658 1.00 47.22 149 LEU A CA 1
ATOM 1116 C C . LEU A 1 149 ? -22.903 -0.968 11.513 1.00 47.22 149 LEU A C 1
ATOM 1118 O O . LEU A 1 149 ? -23.480 -1.931 11.010 1.00 47.22 149 LEU A O 1
ATOM 1122 N N . SER A 1 150 ? -23.567 0.070 12.021 1.00 35.56 150 SER A N 1
ATOM 1123 C CA . SER A 1 150 ? -25.016 0.080 12.229 1.00 35.56 150 SER A CA 1
ATOM 1124 C C . SER A 1 150 ? -25.830 0.413 10.972 1.00 35.56 150 SER A C 1
ATOM 1126 O O . SER A 1 150 ? -25.499 1.306 10.188 1.00 35.56 150 SER A O 1
ATOM 1128 N N . SER A 1 151 ? -26.958 -0.286 10.820 1.00 35.72 151 SER A N 1
ATOM 1129 C CA . SER A 1 151 ? -28.077 0.102 9.951 1.00 35.72 151 SER A CA 1
ATOM 1130 C C . SER A 1 151 ? -28.744 1.389 10.488 1.00 35.72 151 SER A C 1
ATOM 1132 O O . SER A 1 151 ? -28.540 1.750 11.644 1.00 35.72 151 SER A O 1
ATOM 1134 N N . VAL A 1 152 ? -29.511 2.188 9.734 1.00 37.88 152 VAL A N 1
ATOM 1135 C CA . VAL A 1 152 ? -30.293 2.021 8.483 1.00 37.88 152 VAL A CA 1
ATOM 1136 C C . VAL A 1 152 ? -30.008 3.270 7.588 1.00 37.88 152 VAL A C 1
ATOM 1138 O O . VAL A 1 152 ? -29.794 4.339 8.146 1.00 37.88 152 VAL A O 1
ATOM 1141 N N . ASN A 1 153 ? -29.842 3.255 6.247 1.00 36.81 153 ASN A N 1
ATOM 1142 C CA . ASN A 1 153 ? -30.905 3.122 5.227 1.00 36.81 153 ASN A CA 1
ATOM 1143 C C . ASN A 1 153 ? -30.369 2.880 3.769 1.00 36.81 153 ASN A C 1
ATOM 1145 O O . ASN A 1 153 ? -29.819 3.758 3.104 1.00 36.81 153 ASN A O 1
ATOM 1149 N N . ASP A 1 154 ? -30.497 1.636 3.321 1.00 46.78 154 ASP A N 1
ATOM 1150 C CA . ASP A 1 154 ? -30.900 1.055 2.018 1.00 46.78 154 ASP A CA 1
ATOM 1151 C C . ASP A 1 154 ? -30.306 1.426 0.633 1.00 46.78 154 ASP A C 1
ATOM 1153 O O . ASP A 1 154 ? -30.569 0.689 -0.311 1.00 46.78 154 ASP A O 1
ATOM 1157 N N . PHE A 1 155 ? -29.410 2.406 0.468 1.00 37.53 155 PHE A N 1
ATOM 1158 C CA . PHE A 1 155 ? -28.522 2.439 -0.733 1.00 37.53 155 PHE A CA 1
ATOM 1159 C C . PHE A 1 155 ? -27.107 2.883 -0.375 1.00 37.53 155 PHE A C 1
ATOM 1161 O O . PHE A 1 155 ? -26.131 2.174 -0.602 1.00 37.53 155 PHE A O 1
ATOM 1168 N N . ILE A 1 156 ? -27.028 3.963 0.403 1.00 46.91 156 ILE A N 1
ATOM 1169 C CA . ILE A 1 156 ? -25.844 4.382 1.171 1.00 46.91 156 ILE A CA 1
ATOM 1170 C C . ILE A 1 156 ? -25.366 3.262 2.138 1.00 46.91 156 ILE A C 1
ATOM 1172 O O . ILE A 1 156 ? -24.242 3.304 2.640 1.00 46.91 156 ILE A O 1
ATOM 1176 N N . LYS A 1 157 ? -26.192 2.226 2.371 1.00 37.66 157 LYS A N 1
ATOM 1177 C CA . LYS A 1 157 ? -25.920 1.044 3.208 1.00 37.66 157 LYS A CA 1
ATOM 1178 C C . LYS A 1 157 ? -24.755 0.165 2.733 1.00 37.66 157 LYS A C 1
ATOM 1180 O O . LYS A 1 157 ? -23.978 -0.260 3.582 1.00 37.66 157 LYS A O 1
ATOM 1185 N N . SER A 1 158 ? -24.605 -0.111 1.433 1.00 39.62 158 SER A N 1
ATOM 1186 C CA . SER A 1 158 ? -23.544 -1.017 0.937 1.00 39.62 158 SER A CA 1
ATOM 1187 C C . SER A 1 158 ? -22.140 -0.442 1.171 1.00 39.62 158 SER A C 1
ATOM 1189 O O . SER A 1 158 ? -21.218 -1.158 1.555 1.00 39.62 158 SER A O 1
ATOM 1191 N N . LEU A 1 159 ? -22.016 0.884 1.074 1.00 45.94 159 LEU A N 1
ATOM 1192 C CA . LEU A 1 159 ? -20.832 1.656 1.464 1.00 45.94 159 LEU A CA 1
ATOM 1193 C C . LEU A 1 159 ? -20.652 1.799 2.994 1.00 45.94 159 LEU A C 1
ATOM 1195 O O . LEU A 1 159 ? -19.640 2.343 3.430 1.00 45.94 159 LEU A O 1
ATOM 1199 N N . ASN A 1 160 ? -21.599 1.342 3.825 1.00 44.97 160 ASN A N 1
ATOM 1200 C CA . ASN A 1 160 ? -21.607 1.578 5.279 1.00 44.97 160 ASN A CA 1
ATOM 1201 C C . ASN A 1 160 ? -21.365 0.343 6.165 1.00 44.97 160 ASN A C 1
ATOM 1203 O O . ASN A 1 160 ? -21.066 0.539 7.339 1.00 44.97 160 ASN A O 1
ATOM 1207 N N . SER A 1 161 ? -21.463 -0.894 5.666 1.00 47.19 161 SER A N 1
ATOM 1208 C CA . SER A 1 161 ? -21.207 -2.112 6.460 1.00 47.19 161 SER A CA 1
ATOM 1209 C C . SER A 1 161 ? -20.101 -2.971 5.837 1.00 47.19 161 SER A C 1
ATOM 1211 O O . SER A 1 161 ? -20.373 -3.860 5.032 1.00 47.19 161 SER A O 1
ATOM 1213 N N . GLY A 1 162 ? -18.843 -2.673 6.179 1.00 53.06 162 GLY A N 1
ATOM 1214 C CA . GLY A 1 162 ? -17.638 -3.335 5.661 1.00 53.06 162 GLY A CA 1
ATOM 1215 C C . GLY A 1 162 ? -17.304 -2.932 4.222 1.00 53.06 162 GLY A C 1
ATOM 1216 O O . GLY A 1 162 ? -16.268 -2.317 3.981 1.00 53.06 162 GLY A O 1
ATOM 1217 N N . GLY A 1 163 ? -18.228 -3.202 3.291 1.00 61.06 163 GLY A N 1
ATOM 1218 C CA . GLY A 1 163 ? -18.096 -3.028 1.837 1.00 61.06 163 GLY A CA 1
ATOM 1219 C C . GLY A 1 163 ? -17.433 -1.725 1.384 1.00 61.06 163 GLY A C 1
ATOM 1220 O O . GLY A 1 163 ? -16.579 -1.743 0.501 1.00 61.06 163 GLY A O 1
ATOM 1221 N N . GLY A 1 164 ? -17.775 -0.602 2.022 1.00 73.62 164 GLY A N 1
ATOM 1222 C CA . GLY A 1 164 ? -17.217 0.706 1.681 1.00 73.62 164 GLY A CA 1
ATOM 1223 C C . GLY A 1 164 ? -15.702 0.823 1.847 1.00 73.62 164 GLY A C 1
ATOM 1224 O O . GLY A 1 164 ? -15.074 1.477 1.022 1.00 73.62 164 GLY A O 1
ATOM 1225 N N . LEU A 1 165 ? -15.093 0.189 2.858 1.00 82.44 165 LEU A N 1
ATOM 1226 C CA . LEU A 1 165 ? -13.642 0.297 3.058 1.00 82.44 165 LEU A CA 1
ATOM 1227 C C . LEU A 1 165 ? -12.873 -0.425 1.943 1.00 82.44 165 LEU A C 1
ATOM 1229 O O . LEU A 1 165 ? -11.922 0.129 1.402 1.00 82.44 165 LEU A O 1
ATOM 1233 N N . TYR A 1 166 ? -13.338 -1.610 1.538 1.00 84.00 166 TYR A N 1
ATOM 1234 C CA . TYR A 1 166 ? -12.760 -2.350 0.414 1.00 84.00 166 TYR A CA 1
ATOM 1235 C C . TYR A 1 166 ? -12.964 -1.610 -0.915 1.00 84.00 166 TYR A C 1
ATOM 1237 O O . TYR A 1 166 ? -12.029 -1.500 -1.705 1.00 84.00 166 TYR A O 1
ATOM 1245 N N . PHE A 1 167 ? -14.156 -1.040 -1.144 1.00 87.00 167 PHE A N 1
ATOM 1246 C CA . PHE A 1 167 ? -14.432 -0.226 -2.332 1.00 87.00 167 PHE A CA 1
ATOM 1247 C C . PHE A 1 167 ? -13.475 0.966 -2.440 1.00 87.00 167 PHE A C 1
ATOM 1249 O O . PHE A 1 167 ? -12.862 1.158 -3.489 1.00 87.00 167 PHE A O 1
ATOM 1256 N N . TRP A 1 168 ? -13.304 1.743 -1.365 1.00 89.62 168 TRP A N 1
ATOM 1257 C CA . TRP A 1 168 ? -12.407 2.898 -1.383 1.00 89.62 168 TRP A CA 1
ATOM 1258 C C . TRP A 1 168 ? -10.925 2.507 -1.448 1.00 89.62 168 TRP A C 1
ATOM 1260 O O . TRP A 1 168 ? -10.167 3.227 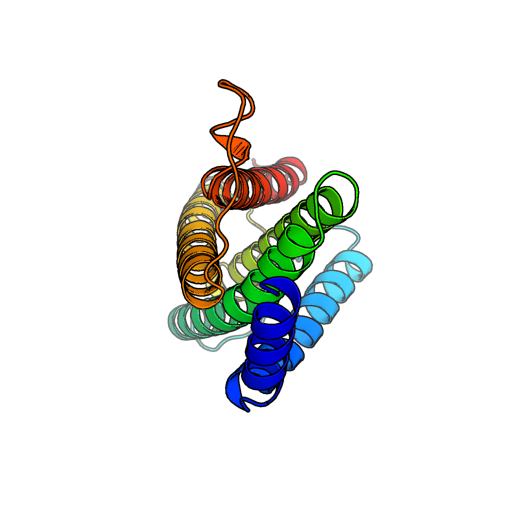-2.094 1.00 89.62 168 TRP A O 1
ATOM 1270 N N . GLN A 1 169 ? -10.504 1.365 -0.888 1.00 92.00 169 GLN A N 1
ATOM 1271 C CA . GLN A 1 169 ? -9.133 0.861 -1.057 1.00 92.00 169 GLN A CA 1
ATOM 1272 C C . GLN A 1 169 ? -8.860 0.467 -2.519 1.00 92.00 169 GLN A C 1
ATOM 1274 O O . GLN A 1 169 ? -7.890 0.942 -3.109 1.00 92.00 169 GLN A O 1
ATOM 1279 N N . VAL A 1 170 ? -9.737 -0.328 -3.144 1.00 92.56 170 VAL A N 1
ATOM 1280 C CA . VAL A 1 170 ? -9.607 -0.718 -4.563 1.00 92.56 170 VAL A CA 1
ATOM 1281 C C . VAL A 1 170 ? -9.670 0.506 -5.482 1.00 92.56 170 VAL A C 1
ATOM 1283 O O . VAL A 1 170 ? -8.854 0.633 -6.396 1.00 92.56 170 VAL A O 1
ATOM 1286 N N . LEU A 1 171 ? -10.577 1.451 -5.217 1.00 93.75 171 LEU A N 1
ATOM 1287 C CA . LEU A 1 171 ? -10.657 2.707 -5.965 1.00 93.75 171 LEU A CA 1
ATOM 1288 C C . LEU A 1 171 ? -9.405 3.575 -5.767 1.00 93.75 171 LEU A C 1
ATOM 1290 O O . LEU A 1 171 ? -8.965 4.209 -6.719 1.00 93.75 171 LEU A O 1
ATOM 1294 N N . SER A 1 172 ? -8.785 3.569 -4.583 1.00 94.81 172 SER A N 1
ATOM 1295 C CA . SER A 1 172 ? -7.529 4.290 -4.329 1.00 94.81 172 SER A CA 1
ATOM 1296 C C . SER A 1 172 ? -6.363 3.724 -5.140 1.00 94.81 172 SER A C 1
ATOM 1298 O O . SER A 1 172 ? -5.606 4.495 -5.730 1.00 94.81 172 SER A O 1
ATOM 1300 N N . PHE A 1 173 ? -6.260 2.394 -5.257 1.00 95.38 173 PHE A N 1
ATOM 1301 C CA . PHE A 1 173 ? -5.327 1.746 -6.187 1.00 95.38 173 PHE A CA 1
ATOM 1302 C C . PHE A 1 173 ? -5.628 2.107 -7.645 1.00 95.38 173 PHE A C 1
ATOM 1304 O O . PHE A 1 173 ? -4.706 2.456 -8.378 1.00 95.38 173 PHE A O 1
ATOM 1311 N N . GLY A 1 174 ? -6.899 2.108 -8.059 1.00 94.50 174 GLY A N 1
ATOM 1312 C CA . GLY A 1 174 ? -7.303 2.525 -9.407 1.00 94.50 174 GLY A CA 1
ATOM 1313 C C . GLY A 1 174 ? -6.960 3.986 -9.728 1.00 94.50 174 GLY A C 1
ATOM 1314 O O . GLY A 1 174 ? -6.455 4.272 -10.811 1.00 94.50 174 GLY A O 1
ATOM 1315 N N . VAL A 1 175 ? -7.174 4.905 -8.781 1.00 93.56 175 VAL A N 1
ATOM 1316 C CA . VAL A 1 175 ? -6.833 6.332 -8.914 1.00 93.56 175 VAL A CA 1
ATOM 1317 C C . VAL A 1 175 ? -5.321 6.532 -8.987 1.00 93.56 175 VAL A C 1
ATOM 1319 O O . VAL A 1 175 ? -4.853 7.220 -9.889 1.00 93.56 175 VAL A O 1
ATOM 1322 N N . MET A 1 176 ? -4.544 5.917 -8.092 1.00 92.69 176 MET A N 1
ATOM 1323 C CA . MET A 1 176 ? -3.084 6.077 -8.091 1.00 92.69 176 MET A CA 1
ATOM 1324 C C . MET A 1 176 ? -2.422 5.404 -9.301 1.00 92.69 176 MET A C 1
ATOM 1326 O O . MET A 1 176 ? -1.511 5.982 -9.890 1.00 92.69 176 MET A O 1
ATOM 1330 N N . PHE A 1 177 ? -2.930 4.254 -9.753 1.00 91.81 177 PHE A N 1
ATOM 1331 C CA . PHE A 1 177 ? -2.528 3.650 -11.026 1.00 91.81 177 PHE A CA 1
ATOM 1332 C C . PHE A 1 177 ? -2.878 4.559 -12.215 1.00 91.81 177 PHE A C 1
ATOM 1334 O O . PHE A 1 177 ? -2.040 4.779 -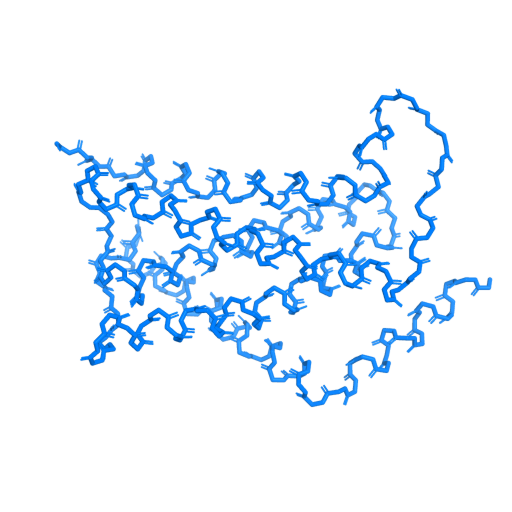13.084 1.00 91.81 177 PHE A O 1
ATOM 1341 N N . GLY A 1 178 ? -4.080 5.144 -12.235 1.00 88.88 178 GLY A N 1
ATOM 1342 C CA . GLY A 1 178 ? -4.504 6.089 -13.272 1.00 88.88 178 GLY A CA 1
ATOM 1343 C C . GLY A 1 178 ? -3.655 7.363 -13.322 1.00 88.88 178 GLY A C 1
ATOM 1344 O O . GLY A 1 178 ? -3.337 7.833 -14.411 1.00 88.88 178 GLY A O 1
ATOM 1345 N N . LEU A 1 179 ? -3.232 7.891 -12.169 1.00 87.62 179 LEU A N 1
ATOM 1346 C CA . LEU A 1 179 ? -2.291 9.014 -12.082 1.00 87.62 179 LEU A CA 1
ATOM 1347 C C . LEU A 1 179 ? -0.896 8.631 -12.592 1.00 87.62 179 LEU A C 1
ATOM 1349 O O . LEU A 1 179 ? -0.294 9.404 -13.331 1.00 87.62 179 LEU A O 1
ATOM 1353 N N . ILE A 1 180 ? -0.412 7.434 -12.248 1.00 85.00 180 ILE A N 1
ATOM 1354 C CA . ILE A 1 180 ? 0.864 6.906 -12.743 1.00 85.00 180 ILE A CA 1
ATOM 1355 C C . ILE A 1 180 ? 0.840 6.755 -14.269 1.00 85.00 180 ILE A C 1
ATOM 1357 O O . ILE A 1 180 ? 1.712 7.281 -14.951 1.00 85.00 180 ILE A O 1
ATOM 1361 N N . ILE A 1 181 ? -0.171 6.089 -14.829 1.00 85.38 181 ILE A N 1
ATOM 1362 C CA . ILE A 1 181 ? -0.274 5.882 -16.280 1.00 85.38 181 ILE A CA 1
ATOM 1363 C C . ILE A 1 181 ? -0.550 7.199 -17.021 1.00 85.38 181 ILE A C 1
ATOM 1365 O O . ILE A 1 181 ? 0.021 7.430 -18.082 1.00 85.38 181 ILE A O 1
ATOM 1369 N N . GLY A 1 182 ? -1.356 8.101 -16.454 1.00 80.38 182 GLY A N 1
ATOM 1370 C CA . GLY A 1 182 ? -1.688 9.396 -17.061 1.00 80.38 182 GLY A CA 1
ATOM 1371 C C . GLY A 1 182 ? -0.538 10.411 -17.115 1.00 80.38 182 GLY A C 1
ATOM 1372 O O . GLY A 1 182 ? -0.650 11.401 -17.832 1.00 80.38 182 GLY A O 1
ATOM 1373 N N . GLN A 1 183 ? 0.558 10.182 -16.385 1.00 74.38 183 GLN A N 1
ATOM 1374 C CA . GLN A 1 183 ? 1.789 10.984 -16.465 1.00 74.38 183 GLN A CA 1
ATOM 1375 C C . GLN A 1 183 ? 2.816 10.418 -17.462 1.00 74.38 183 GLN A C 1
ATOM 1377 O O . GLN A 1 183 ? 3.858 11.035 -17.684 1.00 74.38 183 GLN A O 1
ATOM 1382 N N . LEU A 1 184 ? 2.547 9.256 -18.066 1.00 70.25 184 LEU A N 1
ATOM 1383 C CA . LEU A 1 184 ? 3.467 8.576 -18.972 1.00 70.25 184 LEU A CA 1
ATOM 1384 C C . LEU A 1 184 ? 3.047 8.779 -20.431 1.00 70.25 184 LEU A C 1
ATOM 1386 O O . LEU A 1 184 ? 1.963 8.375 -20.848 1.00 70.25 184 LEU A O 1
ATOM 1390 N N . ASN A 1 185 ? 3.957 9.332 -21.235 1.00 59.59 185 ASN A N 1
ATOM 1391 C CA . ASN A 1 185 ? 3.865 9.276 -22.695 1.00 59.59 185 ASN A CA 1
ATOM 1392 C C . ASN A 1 185 ? 4.215 7.854 -23.166 1.00 59.59 185 ASN A C 1
ATOM 1394 O O . ASN A 1 185 ? 5.323 7.611 -23.641 1.00 59.59 185 ASN A O 1
ATOM 1398 N N . ILE A 1 186 ? 3.287 6.911 -22.982 1.00 55.09 186 ILE A N 1
ATOM 1399 C CA . ILE A 1 186 ? 3.409 5.544 -23.505 1.00 55.09 186 ILE A CA 1
ATOM 1400 C C . ILE A 1 186 ? 3.357 5.617 -25.038 1.00 55.09 186 ILE A C 1
ATOM 1402 O O . ILE A 1 186 ? 2.409 6.175 -25.596 1.00 55.09 186 ILE A O 1
ATOM 1406 N N . ALA A 1 187 ? 4.393 5.081 -25.685 1.00 45.75 187 ALA A N 1
ATOM 1407 C CA . ALA A 1 187 ? 4.600 5.088 -27.136 1.00 45.75 187 ALA A CA 1
ATOM 1408 C C . ALA A 1 187 ? 4.290 3.726 -27.783 1.00 45.75 187 ALA A C 1
ATOM 1410 O O . ALA A 1 187 ? 4.446 2.694 -27.088 1.00 45.75 187 ALA A O 1
#

Secondary structure (DSSP, 8-state):
-HHHHHHHHHHHHTT-HHHHHHHHHHHHHHHHHHHHHHHHTSS-SS----SSHHHHHHHHHHHHHHHHHHHHHHHHHHHTT-SSHHHHHHHHHHHHHHHHHHHHIIIIIISS---SHHHHHHHHHHHHHHHHHHHHHHHHHHHHTT-------TTTTTTTSSHHHHHHHHHHHHHHHHHHHHT----

Organism: NCBI:txid1219080